Protein AF-C4WV23-F1 (afdb_monomer_lite)

Secondary structure (DSSP, 8-state):
--HHHHHHHHHHHHHHHHHHHHHHHHHSS-------------PPP-------SSSTTSS--S------GGGSSGGGSS-HHHHHHH-TT--HHHHHHHHHHHHHHHHHHHHHHHHHHHHHHHHHHHHHHHHHHHHHHHHHHHHHHHHHHHHHHHHHHHHHHHHHHHHHTS---------HHHHHHHHHHHHHHHHHH-

Foldseek 3Di:
DDPVVVVVVVVVVVVVVVVVVVCCVVVVPPDPPPPPDDDDPPDDDPPDDDPPDPPPPPPPPPDDDPPPPVPPCPVLPDDLVVVCVVDVPQDPVNSVVSVVSVVVVVVVVVVVVVVVVVVVVVVVVVVVVVVVVVVVVVVVVVVVVVVVVVVVVVVVVVVVVVVVVCVVPVPPCPPPPPPVVVVVVVVVVVVVVVVVVD

Sequence (198 aa):
MDLFVLLSIFSASVIIGLFGFIFRYKFFQSEPEKVVQDDPVDRPRPGIRTQHRNTLRRNNRNVVEPRNENAENDDATADPSIVAAIDPKLGAKKRAKLEAKAEKKAKREADLQEREDRKKKQDAEESERKAKEDHEKRQEQERLALEKKIEEEKAKKEHLEYIQLKETFGIEEEGYEETLEDEGVTLLNLLNTLRKIK

Radius of gyration: 48.71 Å; chains: 1; bounding box: 97×69×140 Å

InterPro domains:
  IPR019153 DDRGK domain containing protein [PF09756] (89-189)
  IPR019153 DDRGK domain containing protein [SM01128] (88-198)

Structure (mmCIF, N/CA/C/O backbone):
data_AF-C4WV23-F1
#
_entry.id   AF-C4WV23-F1
#
loop_
_atom_site.group_PDB
_atom_site.id
_atom_site.type_symbol
_atom_site.label_atom_id
_atom_site.label_alt_id
_atom_site.label_comp_id
_atom_site.label_asym_id
_atom_site.label_entity_id
_atom_site.label_seq_id
_atom_site.pdbx_PDB_ins_code
_atom_site.Cartn_x
_atom_site.Cartn_y
_atom_site.Cartn_z
_atom_site.occupancy
_atom_site.B_iso_or_equiv
_atom_site.auth_seq_id
_atom_site.auth_comp_id
_atom_site.auth_asym_id
_atom_site.auth_atom_id
_atom_site.pdbx_PDB_model_num
ATOM 1 N N . MET A 1 1 ? -24.402 -37.324 8.896 1.00 67.06 1 MET A N 1
ATOM 2 C CA . MET A 1 1 ? -23.310 -36.365 9.151 1.00 67.06 1 MET A CA 1
ATOM 3 C C . MET A 1 1 ? -23.952 -35.000 9.200 1.00 67.06 1 MET A C 1
ATOM 5 O O . MET A 1 1 ? -24.612 -34.649 8.228 1.00 67.06 1 MET A O 1
ATOM 9 N N . ASP A 1 2 ? -23.847 -34.291 10.320 1.00 89.56 2 ASP A N 1
ATOM 10 C CA . ASP A 1 2 ? -24.483 -32.981 10.456 1.00 89.56 2 ASP A CA 1
ATOM 11 C C . ASP A 1 2 ? -23.943 -32.005 9.413 1.00 89.56 2 ASP A C 1
ATOM 13 O O . ASP A 1 2 ? -22.749 -31.995 9.103 1.00 89.56 2 ASP A O 1
ATOM 17 N N . LEU A 1 3 ? -24.829 -31.172 8.871 1.00 89.50 3 LEU A N 1
ATOM 18 C CA . LEU A 1 3 ? -24.488 -30.204 7.828 1.00 89.50 3 LEU A CA 1
ATOM 19 C C . LEU A 1 3 ? -23.351 -29.272 8.277 1.00 89.50 3 LEU A C 1
ATOM 21 O O . LEU A 1 3 ? -22.463 -28.956 7.492 1.00 89.50 3 LEU A O 1
ATOM 25 N N . PHE A 1 4 ? -23.327 -28.909 9.561 1.00 91.50 4 PHE A N 1
ATOM 26 C CA . PHE A 1 4 ? -22.264 -28.108 10.166 1.00 91.50 4 PHE A CA 1
ATOM 27 C C . PHE A 1 4 ? -20.909 -28.825 10.206 1.00 91.50 4 PHE A C 1
ATOM 29 O O . PHE A 1 4 ? -19.878 -28.184 10.015 1.00 91.50 4 PHE A O 1
ATOM 36 N N . VAL A 1 5 ? -20.901 -30.147 10.394 1.00 92.50 5 VAL A N 1
ATOM 37 C CA . VAL A 1 5 ? -19.677 -30.965 10.366 1.00 92.50 5 VAL A CA 1
ATOM 38 C C . VAL A 1 5 ? -19.151 -31.083 8.935 1.00 92.50 5 VAL A C 1
ATOM 40 O O . VAL A 1 5 ? -17.949 -31.000 8.705 1.00 92.50 5 VAL A O 1
ATOM 43 N N . LEU A 1 6 ? -20.041 -31.209 7.948 1.00 91.62 6 LEU A N 1
ATOM 44 C CA . LEU A 1 6 ? -19.642 -31.221 6.540 1.00 91.62 6 LEU A CA 1
ATOM 45 C C . LEU A 1 6 ? -19.066 -29.861 6.106 1.00 91.62 6 LEU A C 1
ATOM 47 O O . LEU A 1 6 ? -18.039 -29.808 5.430 1.00 91.62 6 LEU A O 1
ATOM 51 N N . LEU A 1 7 ? -19.702 -28.763 6.527 1.00 92.12 7 LEU A N 1
ATOM 52 C CA . LEU A 1 7 ? -19.281 -27.405 6.183 1.00 92.12 7 LEU A CA 1
ATOM 53 C C . LEU A 1 7 ? -17.941 -27.032 6.837 1.00 92.12 7 LEU A C 1
ATOM 55 O O . LEU A 1 7 ? -17.125 -26.362 6.204 1.00 92.12 7 LEU A O 1
ATOM 59 N N . SER A 1 8 ? -17.692 -27.485 8.072 1.00 93.56 8 SER A N 1
ATOM 60 C CA . SER A 1 8 ? -16.432 -27.231 8.782 1.00 93.56 8 SER A CA 1
ATOM 61 C C . SER A 1 8 ? -15.254 -28.006 8.188 1.00 93.56 8 SER A C 1
ATOM 63 O O . SER A 1 8 ? -14.159 -27.464 8.058 1.00 93.56 8 SER A O 1
ATOM 65 N N . ILE A 1 9 ? -15.473 -29.250 7.754 1.00 93.25 9 ILE A N 1
ATOM 66 C CA . ILE A 1 9 ? -14.448 -30.044 7.063 1.00 93.25 9 ILE A CA 1
ATOM 67 C C . ILE A 1 9 ? -14.138 -29.430 5.694 1.00 93.25 9 ILE A C 1
ATOM 69 O O . ILE A 1 9 ? -12.971 -29.315 5.310 1.00 93.25 9 ILE A O 1
ATOM 73 N N . PHE A 1 10 ? -15.169 -28.997 4.964 1.00 94.44 10 PHE A N 1
ATOM 74 C CA . PHE A 1 10 ? -14.985 -28.377 3.656 1.00 94.44 10 PHE A CA 1
ATOM 75 C C . PHE A 1 10 ? -14.210 -27.058 3.765 1.00 94.44 10 PHE A C 1
ATOM 77 O O . PHE A 1 10 ? -13.232 -26.870 3.039 1.00 94.44 10 PHE A O 1
ATOM 84 N N . SER A 1 11 ? -14.567 -26.190 4.719 1.00 94.38 11 SER A N 1
ATOM 85 C CA . SER A 1 11 ? -13.859 -24.924 4.945 1.00 94.38 11 SER A CA 1
ATOM 86 C C . SER A 1 11 ? -12.407 -25.138 5.385 1.00 94.38 11 SER A C 1
ATOM 88 O O . SER A 1 11 ? -11.509 -24.488 4.846 1.00 94.38 11 SER A O 1
ATOM 90 N N . ALA A 1 12 ? -12.144 -26.104 6.270 1.00 94.00 12 ALA A N 1
ATOM 91 C CA . ALA A 1 12 ? -10.787 -26.466 6.674 1.00 94.00 12 ALA A CA 1
ATOM 92 C C . ALA A 1 12 ? -9.942 -26.960 5.486 1.00 94.00 12 ALA A C 1
ATOM 94 O O . ALA A 1 12 ? -8.783 -26.565 5.348 1.00 94.00 12 ALA A O 1
ATOM 95 N N . SER A 1 13 ? -10.523 -27.762 4.584 1.00 94.06 13 SER A N 1
ATOM 96 C CA . SER A 1 13 ? -9.810 -28.266 3.401 1.00 94.06 13 SER A CA 1
ATOM 97 C C . SER A 1 13 ? -9.400 -27.150 2.432 1.00 94.06 13 SER A C 1
ATOM 99 O O . SER A 1 13 ? -8.284 -27.166 1.910 1.00 94.06 13 SER A O 1
ATOM 101 N N . VAL A 1 14 ? -10.257 -26.138 2.246 1.00 95.06 14 VAL A N 1
ATOM 102 C CA . VAL A 1 14 ? -9.980 -24.992 1.368 1.00 95.06 14 VAL A CA 1
ATOM 103 C C . VAL A 1 14 ? -8.863 -24.126 1.950 1.00 95.06 14 VAL A C 1
ATOM 105 O O . VAL A 1 14 ? -7.965 -23.715 1.217 1.00 95.06 14 VAL A O 1
ATOM 108 N N . ILE A 1 15 ? -8.871 -23.899 3.268 1.00 94.31 15 ILE A N 1
ATOM 109 C CA . ILE A 1 15 ? -7.830 -23.123 3.959 1.00 94.31 15 ILE A CA 1
ATOM 110 C C . ILE A 1 15 ? -6.475 -23.833 3.864 1.00 94.31 15 ILE A C 1
ATOM 112 O O . ILE A 1 15 ? -5.480 -23.204 3.508 1.00 94.31 15 ILE A O 1
ATOM 116 N N . ILE A 1 16 ? -6.430 -25.145 4.116 1.00 93.50 16 ILE A N 1
ATOM 117 C CA . ILE A 1 16 ? -5.196 -25.942 4.023 1.00 93.50 16 ILE A CA 1
ATOM 118 C C . ILE A 1 16 ? -4.681 -25.985 2.577 1.00 93.50 16 ILE A C 1
ATOM 120 O O . ILE A 1 16 ? -3.478 -25.853 2.351 1.00 93.50 16 ILE A O 1
ATOM 124 N N . GLY A 1 17 ? -5.576 -26.107 1.593 1.00 92.81 17 GLY A N 1
ATOM 125 C CA . GLY A 1 17 ? -5.229 -26.060 0.172 1.00 92.81 17 GLY A CA 1
ATOM 126 C C . GLY A 1 17 ? -4.637 -24.714 -0.250 1.00 92.81 17 GLY A C 1
ATOM 127 O O . GLY A 1 17 ? -3.597 -24.685 -0.907 1.00 92.81 17 GLY A O 1
ATOM 128 N N . LEU A 1 18 ? -5.239 -23.599 0.178 1.00 92.25 18 LEU A N 1
ATOM 129 C CA . LEU A 1 18 ? -4.722 -22.247 -0.068 1.00 92.25 18 LEU A CA 1
ATOM 130 C C . LEU A 1 18 ? -3.374 -22.020 0.615 1.00 92.25 18 LEU A C 1
ATOM 132 O O . LEU A 1 18 ? -2.450 -21.498 -0.007 1.00 92.25 18 LEU A O 1
ATOM 136 N N . PHE A 1 19 ? -3.234 -22.447 1.869 1.00 90.56 19 PHE A N 1
ATOM 137 C CA . PHE A 1 19 ? -1.989 -22.294 2.614 1.00 90.56 19 PHE A CA 1
ATOM 138 C C . PHE A 1 19 ? -0.867 -23.141 2.004 1.00 90.56 19 PHE A C 1
ATOM 140 O O . PHE A 1 19 ? 0.239 -22.646 1.807 1.00 90.56 19 PHE A O 1
ATOM 147 N N . GLY A 1 20 ? -1.159 -24.385 1.614 1.00 90.06 20 GLY A N 1
ATOM 148 C CA . GLY A 1 20 ? -0.226 -25.259 0.904 1.00 90.06 20 GLY A CA 1
ATOM 149 C C . GLY A 1 20 ? 0.135 -24.742 -0.489 1.00 90.06 20 GLY A C 1
ATOM 150 O O . GLY A 1 20 ? 1.294 -24.831 -0.889 1.00 90.06 20 GLY A O 1
ATOM 151 N N . PHE A 1 21 ? -0.816 -24.146 -1.212 1.00 89.81 21 PHE A N 1
ATOM 152 C CA . PHE A 1 21 ? -0.571 -23.518 -2.510 1.00 89.81 21 PHE A CA 1
ATOM 153 C C . PHE A 1 21 ? 0.343 -22.298 -2.376 1.00 89.81 21 PHE A C 1
ATOM 155 O O . PHE A 1 21 ? 1.342 -22.216 -3.083 1.00 89.81 21 PHE A O 1
ATOM 162 N N . ILE A 1 22 ? 0.069 -21.402 -1.424 1.00 86.69 22 ILE A N 1
ATOM 163 C CA . ILE A 1 22 ? 0.908 -20.227 -1.139 1.00 86.69 22 ILE A CA 1
ATOM 164 C C . ILE A 1 22 ? 2.291 -20.658 -0.646 1.00 86.69 22 ILE A C 1
ATOM 166 O O . ILE A 1 22 ? 3.296 -20.107 -1.092 1.00 86.69 22 ILE A O 1
ATOM 170 N N . PHE A 1 23 ? 2.362 -21.657 0.236 1.00 84.94 23 PHE A N 1
ATOM 171 C CA . PHE A 1 23 ? 3.621 -22.189 0.746 1.00 84.94 23 PHE A CA 1
ATOM 172 C C . PHE A 1 23 ? 4.442 -22.818 -0.379 1.00 84.94 23 PHE A C 1
ATOM 174 O O . PHE A 1 23 ? 5.604 -22.474 -0.543 1.00 84.94 23 PHE A O 1
ATOM 181 N N . ARG A 1 24 ? 3.842 -23.650 -1.236 1.00 81.69 24 ARG A N 1
ATOM 182 C CA . ARG A 1 24 ? 4.523 -24.203 -2.413 1.00 81.69 24 ARG A CA 1
ATOM 183 C C . ARG A 1 24 ? 4.963 -23.094 -3.370 1.00 81.69 24 ARG A C 1
ATOM 185 O O . ARG A 1 24 ? 6.089 -23.133 -3.845 1.00 81.69 24 ARG A O 1
ATOM 192 N N . TYR A 1 25 ? 4.112 -22.107 -3.633 1.00 80.56 25 TYR A N 1
ATOM 193 C CA . TYR A 1 25 ? 4.414 -21.022 -4.567 1.00 80.56 25 TYR A CA 1
ATOM 194 C C . TYR A 1 25 ? 5.550 -20.121 -4.062 1.00 80.56 25 TYR A C 1
ATOM 196 O O . TYR A 1 25 ? 6.413 -19.733 -4.842 1.00 80.56 25 TYR A O 1
ATOM 204 N N . LYS A 1 26 ? 5.606 -19.846 -2.751 1.00 69.25 26 LYS A N 1
ATOM 205 C CA . LYS A 1 26 ? 6.690 -19.071 -2.130 1.00 69.25 26 LYS A CA 1
ATOM 206 C C . LYS A 1 26 ? 7.972 -19.874 -1.904 1.00 69.25 26 LYS A C 1
ATOM 208 O O . LYS A 1 26 ? 9.052 -19.313 -2.029 1.00 69.25 26 LYS A O 1
ATOM 213 N N . PHE A 1 27 ? 7.870 -21.162 -1.586 1.00 63.81 27 PHE A N 1
ATOM 214 C CA . PHE A 1 27 ? 9.016 -22.000 -1.214 1.00 63.81 27 PHE A CA 1
ATOM 215 C C . PHE A 1 27 ? 9.703 -22.659 -2.425 1.00 63.81 27 PHE A C 1
ATOM 217 O O . PHE A 1 27 ? 10.880 -22.984 -2.351 1.00 63.81 27 PHE A O 1
ATOM 224 N N . PHE A 1 28 ? 9.012 -22.834 -3.562 1.00 62.38 28 PHE A N 1
ATOM 225 C CA . PHE A 1 28 ? 9.632 -23.317 -4.813 1.00 62.38 28 PHE A CA 1
ATOM 226 C C . PHE A 1 28 ? 10.138 -22.200 -5.744 1.00 62.38 28 PHE A C 1
ATOM 228 O O . PHE A 1 28 ? 10.765 -22.513 -6.752 1.00 62.38 28 PHE A O 1
ATOM 235 N N . GLN A 1 29 ? 9.887 -20.921 -5.433 1.00 58.72 29 GLN A N 1
ATOM 236 C CA . GLN A 1 29 ? 10.447 -19.773 -6.171 1.00 58.72 29 GLN A CA 1
ATOM 237 C C . GLN A 1 29 ? 11.662 -19.132 -5.485 1.00 58.72 29 GLN A C 1
ATOM 239 O O . GLN A 1 29 ? 12.274 -18.233 -6.056 1.00 58.72 29 GLN A O 1
ATOM 244 N N . SER A 1 30 ? 12.061 -19.596 -4.297 1.00 58.94 30 SER A N 1
ATOM 245 C CA . SER A 1 30 ? 13.387 -19.290 -3.762 1.00 58.94 30 SER A CA 1
ATOM 246 C C . SER A 1 30 ? 14.417 -20.145 -4.499 1.00 58.94 30 SER A C 1
ATOM 248 O O . SER A 1 30 ? 14.706 -21.274 -4.098 1.00 58.94 30 SER A O 1
ATOM 250 N N . GLU A 1 31 ? 14.934 -19.624 -5.613 1.00 59.84 31 GLU A N 1
ATOM 251 C CA . GLU A 1 31 ? 16.184 -20.119 -6.191 1.00 59.84 31 GLU A CA 1
ATOM 252 C C . GLU A 1 31 ? 17.259 -20.163 -5.091 1.00 59.84 31 GLU A C 1
ATOM 254 O O . GLU A 1 31 ? 17.284 -19.276 -4.232 1.00 59.84 31 GLU A O 1
ATOM 259 N N . PRO A 1 32 ? 18.146 -21.174 -5.074 1.00 55.59 32 PRO A N 1
ATOM 260 C CA . PRO A 1 32 ? 19.264 -21.164 -4.149 1.00 55.59 32 PRO A CA 1
ATOM 261 C C . PRO A 1 32 ? 20.127 -19.946 -4.476 1.00 55.59 32 PRO A C 1
ATOM 263 O O . PRO A 1 32 ? 20.763 -19.884 -5.531 1.00 55.59 32 PRO A O 1
ATOM 266 N N . GLU A 1 33 ? 20.124 -18.972 -3.569 1.00 55.34 33 GLU A N 1
ATOM 267 C CA . GLU A 1 33 ? 21.063 -17.862 -3.563 1.00 55.34 33 GLU A CA 1
ATOM 268 C C . GLU A 1 33 ? 22.470 -18.458 -3.668 1.00 55.34 33 GLU A C 1
ATOM 270 O O . GLU A 1 33 ? 22.957 -19.143 -2.764 1.00 55.34 33 GLU A O 1
ATOM 275 N N . LYS A 1 34 ? 23.102 -18.283 -4.833 1.00 52.34 34 LYS A N 1
ATOM 276 C CA . LYS A 1 34 ? 24.493 -18.669 -5.036 1.00 52.34 34 LYS A CA 1
ATOM 277 C C . LYS A 1 34 ? 25.325 -17.773 -4.133 1.00 52.34 34 LYS A C 1
ATOM 279 O O . LYS A 1 34 ? 25.629 -16.642 -4.498 1.00 52.34 34 LYS A O 1
ATOM 284 N N . VAL A 1 35 ? 25.680 -18.292 -2.964 1.00 54.78 35 VAL A N 1
ATOM 285 C CA . VAL A 1 35 ? 26.713 -17.721 -2.107 1.00 54.78 35 VAL A CA 1
ATOM 286 C C . VAL A 1 35 ? 27.999 -17.699 -2.930 1.00 54.78 35 VAL A C 1
ATOM 288 O O . VAL A 1 35 ? 28.634 -18.729 -3.153 1.00 54.78 35 VAL A O 1
ATOM 291 N N . VAL A 1 36 ? 28.337 -16.522 -3.452 1.00 52.34 36 VAL A N 1
ATOM 292 C CA . VAL A 1 36 ? 29.643 -16.248 -4.043 1.00 52.34 36 VAL A CA 1
ATOM 293 C C . VAL A 1 36 ? 30.639 -16.323 -2.891 1.00 52.34 36 VAL A C 1
ATOM 295 O O . VAL A 1 36 ? 30.647 -15.463 -2.015 1.00 52.34 36 VAL A O 1
ATOM 298 N N . GLN A 1 37 ? 31.422 -17.402 -2.841 1.00 51.12 37 GLN A N 1
ATOM 299 C CA . GLN A 1 37 ? 32.628 -17.438 -2.022 1.00 51.12 37 GLN A CA 1
ATOM 300 C C . GLN A 1 37 ? 33.592 -16.402 -2.598 1.00 51.12 37 GLN A C 1
ATOM 302 O O . GLN A 1 37 ? 34.066 -16.543 -3.724 1.00 51.12 37 GLN A O 1
ATOM 307 N N . ASP A 1 38 ? 33.829 -15.339 -1.837 1.00 47.44 38 ASP A N 1
ATOM 308 C CA . ASP A 1 38 ? 34.888 -14.381 -2.117 1.00 47.44 38 ASP A CA 1
ATOM 309 C C . ASP A 1 38 ? 36.241 -15.063 -1.866 1.00 47.44 38 ASP A C 1
ATOM 311 O O . ASP A 1 38 ? 36.711 -15.159 -0.731 1.00 47.44 38 ASP A O 1
ATOM 315 N N . ASP A 1 39 ? 36.884 -15.531 -2.934 1.00 55.50 39 ASP A N 1
ATOM 316 C CA . ASP A 1 39 ? 38.326 -15.765 -2.915 1.00 55.50 39 ASP A CA 1
ATOM 317 C C . ASP A 1 39 ? 39.041 -14.430 -2.611 1.00 55.50 39 ASP A C 1
ATOM 319 O O . ASP A 1 39 ? 38.648 -13.382 -3.147 1.00 55.50 39 ASP A O 1
ATOM 323 N N . PRO A 1 40 ? 40.102 -14.407 -1.781 1.00 50.47 40 PRO A N 1
ATOM 324 C CA . PRO A 1 40 ? 40.830 -13.179 -1.497 1.00 50.47 40 PRO A CA 1
ATOM 325 C C . PRO A 1 40 ? 41.578 -12.720 -2.754 1.00 50.47 40 PRO A C 1
ATOM 327 O O . PRO A 1 40 ? 42.671 -13.180 -3.073 1.00 50.47 40 PRO A O 1
ATOM 330 N N . VAL A 1 41 ? 40.978 -11.779 -3.480 1.00 53.19 41 VAL A N 1
ATOM 331 C CA . VAL A 1 41 ? 41.646 -11.050 -4.557 1.00 53.19 41 VAL A CA 1
ATOM 332 C C . VAL A 1 41 ? 42.690 -10.130 -3.926 1.00 53.19 41 VAL A C 1
ATOM 334 O O . VAL A 1 41 ? 42.342 -9.105 -3.334 1.00 53.19 41 VAL A O 1
ATOM 337 N N . ASP A 1 42 ? 43.969 -10.461 -4.098 1.00 55.44 42 ASP A N 1
ATOM 338 C CA . ASP A 1 42 ? 45.088 -9.539 -3.893 1.00 55.44 42 ASP A CA 1
ATOM 339 C C . ASP A 1 42 ? 44.924 -8.325 -4.821 1.00 55.44 42 ASP A C 1
ATOM 341 O O . ASP A 1 42 ? 45.334 -8.309 -5.984 1.00 55.44 42 ASP A O 1
ATOM 345 N N . ARG A 1 43 ? 44.274 -7.276 -4.314 1.00 57.16 43 ARG A N 1
ATOM 346 C CA . ARG A 1 43 ? 44.167 -5.985 -4.998 1.00 57.16 43 ARG A CA 1
ATOM 347 C C . ARG A 1 43 ? 45.418 -5.165 -4.673 1.00 57.16 43 ARG A C 1
ATOM 349 O O . ARG A 1 43 ? 45.670 -4.908 -3.493 1.00 57.16 43 ARG A O 1
ATOM 356 N N . PRO A 1 44 ? 46.185 -4.674 -5.665 1.00 51.88 44 PRO A N 1
ATOM 357 C CA . PRO A 1 44 ? 47.249 -3.726 -5.378 1.00 51.88 44 PRO A CA 1
ATOM 358 C C . PRO A 1 44 ? 46.625 -2.461 -4.779 1.00 51.88 44 PRO A C 1
ATOM 360 O O . PRO A 1 44 ? 45.704 -1.870 -5.347 1.00 51.88 44 PRO A O 1
ATOM 363 N N . ARG A 1 45 ? 47.116 -2.063 -3.599 1.00 55.81 45 ARG A N 1
ATOM 364 C CA . ARG A 1 45 ? 46.704 -0.839 -2.901 1.00 55.81 45 ARG A CA 1
ATOM 365 C C . ARG A 1 45 ? 46.765 0.352 -3.871 1.00 55.81 45 ARG A C 1
ATOM 367 O O . ARG A 1 45 ? 47.844 0.614 -4.411 1.00 55.81 45 ARG A O 1
ATOM 374 N N . PRO A 1 46 ? 45.678 1.123 -4.068 1.00 47.88 46 PRO A N 1
ATOM 375 C CA . PRO A 1 46 ? 45.761 2.385 -4.779 1.00 47.88 46 PRO A CA 1
ATOM 376 C C . PRO A 1 46 ? 46.529 3.357 -3.888 1.00 47.88 46 PRO A C 1
ATOM 378 O O . PRO A 1 46 ? 45.995 3.938 -2.944 1.00 47.88 46 PRO A O 1
ATOM 381 N N . GLY A 1 47 ? 47.824 3.484 -4.165 1.00 51.66 47 GLY A N 1
ATOM 382 C CA . GLY A 1 47 ? 48.635 4.562 -3.640 1.00 51.66 47 GLY A CA 1
ATOM 383 C C . GLY A 1 47 ? 47.962 5.893 -3.953 1.00 51.66 47 GLY A C 1
ATOM 384 O O . GLY A 1 47 ? 47.503 6.129 -5.072 1.00 51.66 47 GLY A O 1
ATOM 385 N N . ILE A 1 48 ? 47.911 6.734 -2.929 1.00 57.62 48 ILE A N 1
ATOM 386 C CA . ILE A 1 48 ? 47.573 8.152 -2.952 1.00 57.62 48 ILE A CA 1
ATOM 387 C C . ILE A 1 48 ? 48.176 8.789 -4.215 1.00 57.62 48 ILE A C 1
ATOM 389 O O . ILE A 1 48 ? 49.364 9.097 -4.275 1.00 57.62 48 ILE A O 1
ATOM 393 N N . ARG A 1 49 ? 47.359 8.952 -5.259 1.00 53.09 49 ARG A N 1
ATOM 394 C CA . ARG A 1 49 ? 47.683 9.774 -6.424 1.00 53.09 49 ARG A CA 1
ATOM 395 C C . ARG A 1 49 ? 46.847 11.033 -6.327 1.00 53.09 49 ARG A C 1
ATOM 397 O O . ARG A 1 49 ? 45.655 11.054 -6.613 1.00 53.09 49 ARG A O 1
ATOM 404 N N . THR A 1 50 ? 47.535 12.055 -5.850 1.00 55.03 50 THR A N 1
ATOM 405 C CA . THR A 1 50 ? 47.178 13.461 -5.742 1.00 55.03 50 THR A CA 1
ATOM 406 C C . THR A 1 50 ? 46.210 13.898 -6.845 1.00 55.03 50 THR A C 1
ATOM 408 O O . THR A 1 50 ? 46.563 14.025 -8.019 1.00 55.03 50 THR A O 1
ATOM 411 N N . GLN A 1 51 ? 44.967 14.142 -6.441 1.00 55.12 51 GLN A N 1
ATOM 412 C CA . GLN A 1 51 ? 43.917 14.788 -7.222 1.00 55.12 51 GLN A CA 1
ATOM 413 C C . GLN A 1 51 ? 44.281 16.265 -7.432 1.00 55.12 51 GLN A C 1
ATOM 415 O O . GLN A 1 51 ? 43.791 17.122 -6.711 1.00 55.12 51 GLN A O 1
ATOM 420 N N . HIS A 1 52 ? 45.184 16.595 -8.360 1.00 55.59 52 HIS A N 1
ATOM 421 C CA . HIS A 1 52 ? 45.529 18.005 -8.617 1.00 55.59 52 HIS A CA 1
ATOM 422 C C . HIS A 1 52 ? 45.979 18.288 -10.056 1.00 55.59 52 HIS A C 1
ATOM 424 O O . HIS A 1 52 ? 46.990 18.940 -10.295 1.00 55.59 52 HIS A O 1
ATOM 430 N N . ARG A 1 53 ? 45.225 17.813 -11.057 1.00 56.44 53 ARG A N 1
ATOM 431 C CA . ARG A 1 53 ? 45.506 18.175 -12.463 1.00 56.44 53 ARG A CA 1
ATOM 432 C C . ARG A 1 53 ? 44.324 18.596 -13.333 1.00 56.44 53 ARG A C 1
ATOM 434 O O . ARG A 1 53 ? 44.538 18.880 -14.505 1.00 56.44 53 ARG A O 1
ATOM 441 N N . ASN A 1 54 ? 43.121 18.742 -12.773 1.00 57.62 54 ASN A N 1
ATOM 442 C CA . ASN A 1 54 ? 41.943 19.161 -13.551 1.00 57.62 54 ASN A CA 1
ATOM 443 C C . ASN A 1 54 ? 41.382 20.548 -13.204 1.00 57.62 54 ASN A C 1
ATOM 445 O O . ASN A 1 54 ? 40.430 20.988 -13.844 1.00 57.62 54 ASN A O 1
ATOM 449 N N . THR A 1 55 ? 41.976 21.286 -12.265 1.00 56.94 55 THR A N 1
ATOM 450 C CA . THR A 1 55 ? 41.474 22.615 -11.873 1.00 56.94 55 THR A CA 1
ATOM 451 C C . THR A 1 55 ? 42.048 23.779 -12.690 1.00 56.94 55 THR A C 1
ATOM 453 O O . THR A 1 55 ? 41.426 24.833 -12.728 1.00 56.94 55 THR A O 1
ATOM 456 N N . LEU A 1 56 ? 43.151 23.604 -13.433 1.00 56.88 56 LEU A N 1
ATOM 457 C CA . LEU A 1 56 ? 43.742 24.688 -14.246 1.00 56.88 56 LEU A CA 1
ATOM 458 C C . LEU A 1 56 ? 43.203 24.796 -15.684 1.00 56.88 56 LEU A C 1
ATOM 460 O O . LEU A 1 56 ? 43.595 25.696 -16.420 1.00 56.88 56 LEU A O 1
ATOM 464 N N . ARG A 1 57 ? 42.282 23.923 -16.110 1.00 54.56 57 ARG A N 1
ATOM 465 C CA . ARG A 1 57 ? 41.732 23.945 -17.482 1.00 54.56 57 ARG A CA 1
ATOM 466 C C . ARG A 1 57 ? 40.386 24.658 -17.632 1.00 54.56 57 ARG A C 1
ATOM 468 O O . ARG A 1 57 ? 39.797 24.603 -18.706 1.00 54.56 57 ARG A O 1
ATOM 475 N N . ARG A 1 58 ? 39.897 25.338 -16.589 1.00 56.97 58 ARG A N 1
ATOM 476 C CA . ARG A 1 58 ? 38.642 26.111 -16.662 1.00 56.97 58 ARG A CA 1
ATOM 477 C C . ARG A 1 58 ? 38.807 27.559 -17.130 1.00 56.97 58 ARG A C 1
ATOM 479 O O . ARG A 1 58 ? 37.834 28.113 -17.620 1.00 56.97 58 ARG A O 1
ATOM 486 N N . ASN A 1 59 ? 40.011 28.135 -17.085 1.00 57.53 59 ASN A N 1
ATOM 487 C CA . ASN A 1 59 ? 40.183 29.578 -17.320 1.00 57.53 59 ASN A CA 1
ATOM 488 C C . ASN A 1 59 ? 40.645 29.985 -18.732 1.00 57.53 59 ASN A C 1
ATOM 490 O O . ASN A 1 59 ? 40.836 31.169 -18.961 1.00 57.53 59 ASN A O 1
ATOM 494 N N . ASN A 1 60 ? 40.766 29.063 -19.696 1.00 58.78 60 ASN A N 1
ATOM 495 C CA . ASN A 1 60 ? 41.210 29.392 -21.065 1.00 58.78 60 ASN A CA 1
ATOM 496 C C . ASN A 1 60 ? 40.176 29.056 -22.155 1.00 58.78 60 ASN A C 1
ATOM 498 O O . ASN A 1 60 ? 40.532 28.653 -23.258 1.00 58.78 60 ASN A O 1
ATOM 502 N N . ARG A 1 61 ? 38.879 29.208 -21.857 1.00 54.84 61 ARG A N 1
ATOM 503 C CA . ARG A 1 61 ? 37.789 28.931 -22.812 1.00 54.84 61 ARG A CA 1
ATOM 504 C C . ARG A 1 61 ? 37.240 30.174 -23.525 1.00 54.84 61 ARG A C 1
ATOM 506 O O . ARG A 1 61 ? 36.144 30.113 -24.059 1.00 54.84 61 ARG A O 1
ATOM 513 N N . ASN A 1 62 ? 38.007 31.260 -23.579 1.00 57.56 62 ASN A N 1
ATOM 514 C CA . ASN A 1 62 ? 37.662 32.453 -24.351 1.00 57.56 62 ASN A CA 1
ATOM 515 C C . ASN A 1 62 ? 38.794 32.766 -25.335 1.00 57.56 62 ASN A C 1
ATOM 517 O O . ASN A 1 62 ? 39.570 33.663 -25.063 1.00 57.56 62 ASN A O 1
ATOM 521 N N . VAL A 1 63 ? 38.940 31.960 -26.389 1.00 58.34 63 VAL A N 1
ATOM 522 C CA . VAL A 1 63 ? 39.333 32.313 -27.774 1.00 58.34 63 VAL A CA 1
ATOM 523 C C . VAL A 1 63 ? 39.375 30.975 -28.519 1.00 58.34 63 VAL A C 1
ATOM 525 O O . VAL A 1 63 ? 40.395 30.294 -28.571 1.00 58.34 63 VAL A O 1
ATOM 528 N N . VAL A 1 64 ? 38.232 30.554 -29.047 1.00 54.84 64 VAL A N 1
ATOM 529 C CA . VAL A 1 64 ? 38.172 29.585 -30.144 1.00 54.84 64 VAL A CA 1
ATOM 530 C C . VAL A 1 64 ? 37.233 30.231 -31.145 1.00 54.84 64 VAL A C 1
ATOM 532 O O . VAL A 1 64 ? 36.040 30.360 -30.876 1.00 54.84 64 VAL A O 1
ATOM 535 N N . GLU A 1 65 ? 37.798 30.735 -32.242 1.00 58.22 65 GLU A N 1
ATOM 536 C CA . GLU A 1 65 ? 37.021 31.117 -33.419 1.00 58.22 65 GLU A CA 1
ATOM 537 C C . GLU A 1 65 ? 36.051 29.978 -33.762 1.00 58.22 65 GLU A C 1
ATOM 539 O O . GLU A 1 65 ? 36.445 28.808 -33.684 1.00 58.22 65 GLU A O 1
ATOM 544 N N . PRO A 1 66 ? 34.802 30.269 -34.157 1.00 50.41 66 PRO A N 1
ATOM 545 C CA . PRO A 1 66 ? 33.921 29.240 -34.672 1.00 50.41 66 PRO A CA 1
ATOM 546 C C . PRO A 1 66 ? 34.476 28.764 -36.018 1.00 50.41 66 PRO A C 1
ATOM 548 O O . PRO A 1 66 ? 34.120 29.274 -37.080 1.00 50.41 66 PRO A O 1
ATOM 551 N N . ARG A 1 67 ? 35.362 27.763 -35.993 1.00 50.16 67 ARG A N 1
ATOM 552 C CA . ARG A 1 67 ? 35.618 26.950 -37.176 1.00 50.16 67 ARG A CA 1
ATOM 553 C C . ARG A 1 67 ? 34.290 26.285 -37.500 1.00 50.16 67 ARG A C 1
ATOM 555 O O . ARG A 1 67 ? 33.744 25.538 -36.696 1.00 50.16 67 ARG A O 1
ATOM 562 N N . ASN A 1 68 ?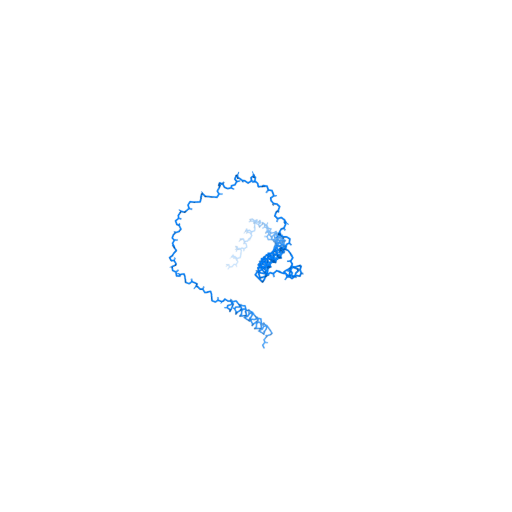 33.734 26.645 -38.647 1.00 50.88 68 ASN A N 1
ATOM 563 C CA . ASN A 1 68 ? 32.470 26.125 -39.130 1.00 50.88 68 ASN A CA 1
ATOM 564 C C . ASN A 1 68 ? 32.641 24.627 -39.455 1.00 50.88 68 ASN A C 1
ATOM 566 O O . ASN A 1 68 ? 32.988 24.254 -40.571 1.00 50.88 68 ASN A O 1
ATOM 570 N N . GLU A 1 69 ? 32.453 23.767 -38.452 1.00 47.25 69 GLU A N 1
ATOM 571 C CA . GLU A 1 69 ? 32.470 22.297 -38.549 1.00 47.25 69 GLU A CA 1
ATOM 572 C C . GLU A 1 69 ? 31.133 21.729 -39.076 1.00 47.25 69 GLU A C 1
ATOM 574 O O . GLU A 1 69 ? 30.897 20.520 -39.040 1.00 47.25 69 GLU A O 1
ATOM 579 N N . ASN A 1 70 ? 30.252 22.593 -39.595 1.00 45.84 70 ASN A N 1
ATOM 580 C CA . ASN A 1 70 ? 28.965 22.201 -40.174 1.00 45.84 70 ASN A CA 1
ATOM 581 C C . ASN A 1 70 ? 29.058 21.703 -41.626 1.00 45.84 70 ASN A C 1
ATOM 583 O O . ASN A 1 70 ? 28.044 21.314 -42.182 1.00 45.84 70 ASN A O 1
ATOM 587 N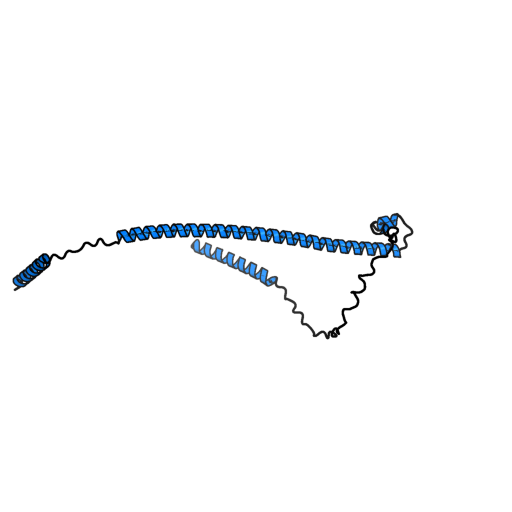 N . ALA A 1 71 ? 30.234 21.679 -42.258 1.00 46.62 71 ALA A N 1
ATOM 588 C CA . ALA A 1 71 ? 30.342 21.248 -43.657 1.00 46.62 71 ALA A CA 1
ATOM 589 C C . ALA A 1 71 ? 30.541 19.728 -43.851 1.00 46.62 71 ALA A C 1
ATOM 591 O O . ALA A 1 71 ? 30.529 19.262 -44.983 1.00 46.62 71 ALA A O 1
ATOM 592 N N . GLU A 1 72 ? 30.726 18.944 -42.779 1.00 47.47 72 GLU A N 1
ATOM 593 C CA . GLU A 1 72 ? 31.009 17.495 -42.884 1.00 47.47 72 GLU A CA 1
ATOM 594 C C . GLU A 1 72 ? 30.164 16.615 -41.938 1.00 47.47 72 GLU A C 1
ATOM 596 O O . GLU A 1 72 ? 30.392 15.410 -41.835 1.00 47.47 72 GLU A O 1
ATOM 601 N N . ASN A 1 73 ? 29.179 17.195 -41.237 1.00 45.22 73 ASN A N 1
ATOM 602 C CA . ASN A 1 73 ? 28.308 16.473 -40.29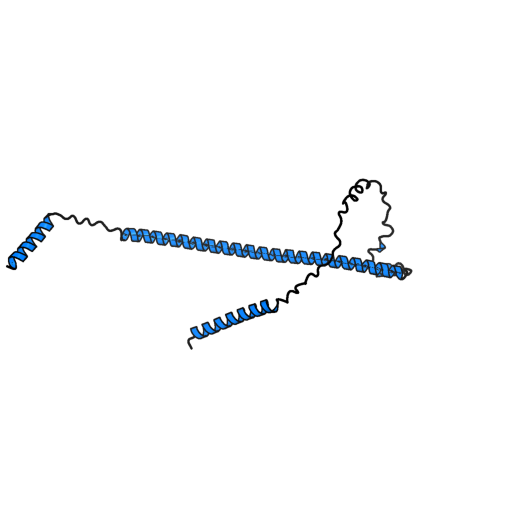5 1.00 45.22 73 ASN A CA 1
ATOM 603 C C . ASN A 1 73 ? 26.875 16.227 -40.799 1.00 45.22 73 ASN A C 1
ATOM 605 O O . ASN A 1 73 ? 26.138 15.499 -40.132 1.00 45.22 73 ASN A O 1
ATOM 609 N N . ASP A 1 74 ? 26.494 16.737 -41.972 1.00 47.91 74 ASP A N 1
ATOM 610 C CA . ASP A 1 74 ? 25.157 16.487 -42.541 1.00 47.91 74 ASP A CA 1
ATOM 611 C C . ASP A 1 74 ? 24.943 15.025 -42.967 1.00 47.91 74 ASP A C 1
ATOM 613 O O . ASP A 1 74 ? 23.813 14.548 -43.038 1.00 47.91 74 ASP A O 1
ATOM 617 N N . ASP A 1 75 ? 26.020 14.257 -43.131 1.00 52.31 75 ASP A N 1
ATOM 618 C CA . ASP A 1 75 ? 25.959 12.848 -43.536 1.00 52.31 75 ASP A CA 1
ATOM 619 C C . ASP A 1 75 ? 25.737 11.878 -42.352 1.00 52.31 75 ASP A C 1
ATOM 621 O O . ASP A 1 75 ? 25.611 10.668 -42.521 1.00 52.31 75 ASP A O 1
ATOM 625 N N . ALA A 1 76 ? 25.710 12.384 -41.111 1.00 51.84 76 ALA A N 1
ATOM 626 C CA . ALA A 1 76 ? 25.588 11.564 -39.896 1.00 51.84 76 ALA A CA 1
ATOM 627 C C . ALA A 1 76 ? 24.136 11.340 -39.426 1.00 51.84 76 ALA A C 1
ATOM 629 O O . ALA A 1 76 ? 23.910 10.635 -38.431 1.00 51.84 76 ALA A O 1
ATOM 630 N N . THR A 1 77 ? 23.173 11.958 -40.109 1.00 54.47 77 THR A N 1
ATOM 631 C CA . THR A 1 77 ? 21.732 11.858 -39.815 1.00 54.47 77 THR A CA 1
ATOM 632 C C . THR A 1 77 ? 20.965 11.159 -40.932 1.00 54.47 77 THR A C 1
ATOM 634 O O . THR A 1 77 ? 19.832 10.746 -40.717 1.00 54.47 77 THR A O 1
ATOM 637 N N . ALA A 1 78 ? 21.582 11.008 -42.103 1.00 58.44 78 ALA A N 1
ATOM 638 C CA . ALA A 1 78 ? 21.025 10.266 -43.216 1.00 58.44 78 ALA A CA 1
ATOM 639 C C . ALA A 1 78 ? 21.212 8.760 -42.990 1.00 58.44 78 ALA A C 1
ATOM 641 O O . ALA A 1 78 ? 22.278 8.306 -42.563 1.00 58.44 78 ALA A O 1
ATOM 642 N N . ASP A 1 79 ? 20.170 7.982 -43.281 1.00 61.88 79 ASP A N 1
ATOM 643 C CA . ASP A 1 79 ? 20.257 6.527 -43.246 1.00 61.88 79 ASP A CA 1
ATOM 644 C C . ASP A 1 79 ? 21.420 6.048 -44.126 1.00 61.88 79 ASP A C 1
ATOM 646 O O . ASP A 1 79 ? 21.617 6.578 -45.225 1.00 61.88 79 ASP A O 1
ATOM 650 N N . PRO A 1 80 ? 22.174 5.011 -43.711 1.00 63.66 80 PRO A N 1
ATOM 651 C CA . PRO A 1 80 ? 23.306 4.505 -44.489 1.00 63.66 80 PRO A CA 1
ATOM 652 C C . PRO A 1 80 ? 22.894 4.104 -45.917 1.00 63.66 80 PRO A C 1
ATOM 654 O O . PRO A 1 80 ? 23.696 4.206 -46.844 1.00 63.66 80 PRO A O 1
ATOM 657 N N . SER A 1 81 ? 21.624 3.728 -46.113 1.00 64.06 81 SER A N 1
ATOM 658 C CA . SER A 1 81 ? 21.022 3.459 -47.424 1.00 64.06 81 SER A CA 1
ATOM 659 C C . SER A 1 81 ? 20.871 4.708 -48.302 1.00 64.06 81 SER A C 1
ATOM 661 O O . SER A 1 81 ? 21.004 4.609 -49.519 1.00 64.06 81 SER A O 1
ATOM 663 N N . ILE A 1 82 ? 20.587 5.871 -47.714 1.00 67.44 82 ILE A N 1
ATOM 664 C CA . ILE A 1 82 ? 20.412 7.143 -48.429 1.00 67.44 82 ILE A CA 1
ATOM 665 C C . ILE A 1 82 ? 21.785 7.688 -48.838 1.00 67.44 82 ILE A C 1
ATOM 667 O O . ILE A 1 82 ? 21.985 8.060 -49.991 1.00 67.44 82 ILE A O 1
ATOM 671 N N . VAL A 1 83 ? 22.768 7.624 -47.937 1.00 65.12 83 VAL A N 1
ATOM 672 C CA . VAL A 1 83 ? 24.156 8.034 -48.215 1.00 65.12 83 VAL A CA 1
ATOM 673 C C . VAL A 1 83 ? 24.795 7.162 -49.301 1.00 65.12 83 VAL A C 1
ATOM 675 O O . VAL A 1 83 ? 25.457 7.662 -50.210 1.00 65.12 83 VAL A O 1
ATOM 678 N N . ALA A 1 84 ? 24.553 5.847 -49.263 1.00 63.16 84 ALA A N 1
ATOM 679 C CA . ALA A 1 84 ? 25.040 4.925 -50.288 1.00 63.16 84 ALA A CA 1
ATOM 680 C C . ALA A 1 84 ? 24.400 5.153 -51.671 1.00 63.16 84 ALA A C 1
ATOM 682 O O . ALA A 1 84 ? 25.038 4.841 -52.679 1.00 63.16 84 ALA A O 1
ATOM 683 N N . ALA A 1 85 ? 23.175 5.689 -51.719 1.00 64.19 85 ALA A N 1
ATOM 684 C CA . ALA A 1 85 ? 22.480 6.043 -52.956 1.00 64.19 85 ALA A CA 1
ATOM 685 C C . ALA A 1 85 ? 22.959 7.382 -53.547 1.00 64.19 85 ALA A C 1
ATOM 687 O O . ALA A 1 85 ? 22.976 7.532 -54.767 1.00 64.19 85 ALA A O 1
ATOM 688 N N . ILE A 1 86 ? 23.372 8.333 -52.701 1.00 70.19 86 ILE A N 1
ATOM 689 C CA . ILE A 1 86 ? 23.864 9.655 -53.120 1.00 70.19 86 ILE A CA 1
ATOM 690 C C . ILE A 1 86 ? 25.320 9.585 -53.603 1.00 70.19 86 ILE A C 1
ATOM 692 O O . ILE A 1 86 ? 25.663 10.248 -54.581 1.00 70.19 86 ILE A O 1
ATOM 696 N N . ASP A 1 87 ? 26.163 8.754 -52.978 1.00 65.00 87 ASP A N 1
ATOM 697 C CA . ASP A 1 87 ? 27.570 8.616 -53.369 1.00 65.00 87 ASP A CA 1
ATOM 698 C C . ASP A 1 87 ? 27.977 7.140 -53.601 1.00 65.00 87 ASP A C 1
ATOM 700 O O . ASP A 1 87 ? 28.503 6.448 -52.715 1.00 65.00 87 ASP A O 1
ATOM 704 N N . PRO A 1 88 ? 27.757 6.597 -54.817 1.00 67.81 88 PRO A N 1
ATOM 705 C CA . PRO A 1 88 ? 28.005 5.186 -55.123 1.00 67.81 88 PRO A CA 1
ATOM 706 C C . PRO A 1 88 ? 29.494 4.797 -55.066 1.00 67.81 88 PRO A C 1
ATOM 708 O O . PRO A 1 88 ? 29.815 3.604 -55.023 1.00 67.81 88 PRO A O 1
ATOM 711 N N . LYS A 1 89 ? 30.408 5.779 -55.004 1.00 73.69 89 LYS A N 1
ATOM 712 C CA . LYS A 1 89 ? 31.864 5.589 -54.857 1.00 73.69 89 LYS A CA 1
ATOM 713 C C . LYS A 1 89 ? 32.339 5.446 -53.407 1.00 73.69 89 LYS A C 1
ATOM 715 O O . LYS A 1 89 ? 33.548 5.336 -53.175 1.00 73.69 89 LYS A O 1
ATOM 720 N N . LEU A 1 90 ? 31.440 5.402 -52.420 1.00 70.56 90 LEU A N 1
ATOM 721 C CA . LEU A 1 90 ? 31.835 5.161 -51.033 1.00 70.56 90 LEU A CA 1
ATOM 722 C C . LEU A 1 90 ? 32.497 3.775 -50.889 1.00 70.56 90 LEU A C 1
ATOM 724 O O . LEU A 1 90 ? 31.857 2.734 -51.029 1.00 70.56 90 LEU A O 1
ATOM 728 N N . GLY A 1 91 ? 33.802 3.751 -50.610 1.00 82.31 91 GLY A N 1
ATOM 729 C CA . GLY A 1 91 ? 34.552 2.503 -50.458 1.00 82.31 91 GLY A CA 1
ATOM 730 C C . GLY A 1 91 ? 34.043 1.637 -49.297 1.00 82.31 91 GLY A C 1
ATOM 731 O O . GLY A 1 91 ? 33.556 2.157 -48.291 1.00 82.31 91 GLY A O 1
ATOM 732 N N . ALA A 1 92 ? 34.225 0.314 -49.394 1.00 81.56 92 ALA A N 1
ATOM 733 C CA . ALA A 1 92 ? 33.712 -0.674 -48.431 1.00 81.56 92 ALA A CA 1
ATOM 734 C C . ALA A 1 92 ? 34.031 -0.345 -46.957 1.00 81.56 92 ALA A C 1
ATOM 736 O O . ALA A 1 92 ? 33.184 -0.487 -46.081 1.00 81.56 92 ALA A O 1
ATOM 737 N N . LYS A 1 93 ? 35.232 0.184 -46.681 1.00 83.88 93 LYS A N 1
ATOM 738 C CA . LYS A 1 93 ? 35.643 0.591 -45.326 1.00 83.88 93 LYS A CA 1
ATOM 739 C C . LYS A 1 93 ? 34.841 1.780 -44.780 1.00 83.88 93 LYS A C 1
ATOM 741 O O . LYS A 1 93 ? 34.627 1.859 -43.574 1.00 83.88 93 LYS A O 1
ATOM 746 N N . LYS A 1 94 ? 34.418 2.713 -45.641 1.00 85.75 94 LYS A N 1
ATOM 747 C CA . LYS A 1 94 ? 33.592 3.863 -45.242 1.00 85.75 94 LYS A CA 1
ATOM 748 C C . LYS A 1 94 ? 32.148 3.429 -44.971 1.00 85.75 94 LYS A C 1
ATOM 750 O O . LYS A 1 94 ? 31.614 3.825 -43.942 1.00 85.75 94 LYS A O 1
ATOM 755 N N . ARG A 1 95 ? 31.574 2.551 -45.807 1.00 78.31 95 ARG A N 1
ATOM 756 C CA . ARG A 1 95 ? 30.225 1.982 -45.597 1.00 78.31 95 ARG A CA 1
ATOM 757 C C . ARG A 1 95 ? 30.123 1.219 -44.274 1.00 78.31 95 ARG A C 1
ATOM 759 O O . ARG A 1 95 ? 29.317 1.589 -43.430 1.00 78.31 95 ARG A O 1
ATOM 766 N N . ALA A 1 96 ? 31.052 0.296 -44.020 1.00 83.31 96 ALA A N 1
ATOM 767 C CA . ALA A 1 96 ? 31.095 -0.450 -42.759 1.00 83.31 96 ALA A CA 1
ATOM 768 C C . ALA A 1 96 ? 31.255 0.461 -41.522 1.00 83.31 96 ALA A C 1
ATOM 770 O O . ALA A 1 96 ? 30.711 0.186 -40.455 1.00 83.31 96 ALA A O 1
ATOM 771 N N . LYS A 1 97 ? 31.987 1.579 -41.644 1.00 87.81 97 LYS A N 1
ATOM 772 C CA . LYS A 1 97 ? 32.147 2.550 -40.549 1.00 87.81 97 LYS A CA 1
ATOM 773 C C . LYS A 1 97 ? 30.867 3.350 -40.286 1.00 87.81 97 LYS A C 1
ATOM 775 O O . LYS A 1 97 ? 30.600 3.668 -39.127 1.00 87.81 97 LYS A O 1
ATOM 780 N N . LEU A 1 98 ? 30.105 3.687 -41.327 1.00 82.31 98 LEU A N 1
ATOM 781 C CA . LEU A 1 98 ? 28.813 4.365 -41.191 1.00 82.31 98 LEU A CA 1
ATOM 782 C C . LEU A 1 98 ? 27.761 3.435 -40.585 1.00 82.31 98 LEU A C 1
ATOM 784 O O . LEU A 1 98 ? 27.107 3.828 -39.623 1.00 82.31 98 LEU A O 1
ATOM 788 N N . GLU A 1 99 ? 27.684 2.190 -41.051 1.00 82.56 99 GLU A N 1
ATOM 789 C CA . GLU A 1 99 ? 26.800 1.160 -40.490 1.00 82.56 99 GLU A CA 1
ATOM 790 C C . GLU A 1 99 ? 27.112 0.904 -39.007 1.00 82.56 99 GLU A C 1
ATOM 792 O O . GLU A 1 99 ? 26.234 1.037 -38.157 1.00 82.56 99 GLU A O 1
ATOM 797 N N . ALA A 1 100 ? 28.384 0.693 -38.647 1.00 85.75 100 ALA A N 1
ATOM 798 C CA . ALA A 1 100 ? 28.781 0.511 -37.248 1.00 85.75 100 ALA A CA 1
ATOM 799 C C . ALA A 1 100 ? 28.489 1.745 -36.365 1.00 85.75 100 ALA A C 1
ATOM 801 O O . ALA A 1 100 ? 28.215 1.619 -35.166 1.00 85.75 100 ALA A O 1
ATOM 802 N N . LYS A 1 101 ? 28.548 2.962 -36.928 1.00 89.12 101 LYS A N 1
ATOM 803 C CA . LYS A 1 101 ? 28.204 4.205 -36.214 1.00 89.12 101 LYS A CA 1
ATOM 804 C C . LYS A 1 101 ? 26.688 4.333 -36.027 1.00 89.12 101 LYS A C 1
ATOM 806 O O . LYS A 1 101 ? 26.268 4.737 -34.941 1.00 89.12 101 LYS A O 1
ATOM 811 N N . ALA A 1 102 ? 25.900 3.956 -37.033 1.00 85.44 102 ALA A N 1
ATOM 812 C CA . ALA A 1 102 ? 24.441 3.921 -36.980 1.00 85.44 102 ALA A CA 1
ATOM 813 C C . ALA A 1 102 ? 23.948 2.883 -35.963 1.00 85.44 102 ALA A C 1
ATOM 815 O O . ALA A 1 102 ? 23.191 3.235 -35.062 1.00 85.44 102 ALA A O 1
ATOM 816 N N . GLU A 1 103 ? 24.475 1.656 -35.989 1.00 84.75 103 GLU A N 1
ATOM 817 C CA . GLU A 1 103 ? 24.144 0.621 -35.000 1.00 84.75 103 GLU A CA 1
ATOM 818 C C . GLU A 1 103 ? 24.483 1.053 -33.571 1.00 84.75 103 GLU A C 1
ATOM 820 O O . GLU A 1 103 ? 23.715 0.828 -32.635 1.00 84.75 103 GLU A O 1
ATOM 825 N N . LYS A 1 104 ? 25.635 1.707 -33.371 1.00 88.88 104 LYS A N 1
ATOM 826 C CA . LYS A 1 104 ? 26.023 2.223 -32.053 1.00 88.88 104 LYS A CA 1
ATOM 827 C C . LYS A 1 104 ? 25.102 3.347 -31.577 1.00 88.88 104 LYS A C 1
ATOM 829 O O . LYS A 1 104 ? 24.905 3.488 -30.370 1.00 88.88 104 LYS A O 1
ATOM 834 N N . LYS A 1 105 ? 24.567 4.161 -32.491 1.00 89.44 105 LYS A N 1
ATOM 835 C CA . LYS A 1 105 ? 23.589 5.211 -32.177 1.00 89.44 105 LYS A CA 1
ATOM 836 C C . LYS A 1 105 ? 22.229 4.593 -31.843 1.00 89.44 105 LYS A C 1
ATOM 838 O O . LYS A 1 105 ? 21.714 4.882 -30.769 1.00 89.44 105 LYS A O 1
ATOM 843 N N . ALA A 1 106 ? 21.745 3.662 -32.663 1.00 89.56 106 ALA A N 1
ATOM 844 C CA . ALA A 1 106 ? 20.502 2.927 -32.437 1.00 89.56 106 ALA A CA 1
ATOM 845 C C . ALA A 1 106 ? 20.510 2.167 -31.098 1.00 89.56 106 ALA A C 1
ATOM 847 O O . ALA A 1 106 ? 19.557 2.249 -30.334 1.00 89.56 106 ALA A O 1
ATOM 848 N N . LYS A 1 107 ? 21.625 1.510 -30.742 1.00 89.56 107 LYS A N 1
ATOM 849 C CA . LYS A 1 107 ? 21.777 0.838 -29.436 1.00 89.56 107 LYS A CA 1
ATOM 850 C C . LYS A 1 107 ? 21.674 1.799 -28.250 1.00 89.56 107 LYS A C 1
ATOM 852 O O . LYS A 1 107 ? 21.117 1.438 -27.222 1.00 89.56 107 LYS A O 1
ATOM 857 N N . ARG A 1 108 ? 22.225 3.011 -28.372 1.00 90.88 108 ARG A N 1
ATOM 858 C CA . ARG A 1 108 ? 22.130 4.029 -27.313 1.00 90.88 108 ARG A CA 1
ATOM 859 C C . ARG A 1 108 ? 20.720 4.587 -27.196 1.00 90.88 108 ARG A C 1
ATOM 861 O O . ARG A 1 108 ? 20.269 4.821 -26.086 1.00 90.88 108 ARG A O 1
ATOM 868 N N . GLU A 1 109 ? 20.055 4.813 -28.321 1.00 90.38 109 GLU A N 1
ATOM 869 C CA . GLU A 1 109 ? 18.677 5.297 -28.339 1.00 90.38 109 GLU A CA 1
ATOM 870 C C . GLU A 1 109 ? 17.716 4.266 -27.740 1.00 90.38 109 GLU A C 1
ATOM 872 O O . GLU A 1 109 ? 16.916 4.624 -26.883 1.00 90.38 109 GLU A O 1
ATOM 877 N N . ALA A 1 110 ? 17.878 2.984 -28.078 1.00 92.50 110 ALA A N 1
ATOM 878 C CA . ALA A 1 110 ? 17.102 1.898 -27.485 1.00 92.50 110 ALA A CA 1
ATOM 879 C C . ALA A 1 110 ? 17.311 1.778 -25.961 1.00 92.50 110 ALA A C 1
ATOM 881 O O . ALA A 1 110 ? 16.336 1.674 -25.226 1.00 92.50 110 ALA A O 1
ATOM 882 N N . ASP A 1 111 ? 18.556 1.854 -25.465 1.00 92.06 111 ASP A N 1
ATOM 883 C CA . ASP A 1 111 ? 18.840 1.831 -24.015 1.00 92.06 111 ASP A CA 1
ATOM 884 C C . ASP A 1 111 ? 18.255 3.062 -23.295 1.00 92.06 111 ASP A C 1
ATOM 886 O O . ASP A 1 111 ? 17.731 2.956 -22.188 1.00 92.06 111 ASP A O 1
ATOM 890 N N . LEU A 1 112 ? 18.287 4.243 -23.921 1.00 92.50 112 LEU A N 1
ATOM 891 C CA . LEU A 1 112 ? 17.663 5.441 -23.351 1.00 92.50 112 LEU A CA 1
ATOM 892 C C . LEU A 1 112 ? 16.135 5.327 -23.305 1.00 92.50 112 LEU A C 1
ATOM 894 O O . LEU A 1 112 ? 15.549 5.630 -22.267 1.00 92.50 112 LEU A O 1
ATOM 898 N N . GLN A 1 113 ? 15.504 4.840 -24.375 1.00 93.81 113 GLN A N 1
ATOM 899 C CA . GLN A 1 113 ? 14.060 4.596 -24.404 1.00 93.81 113 GLN A CA 1
ATOM 900 C C . GLN A 1 113 ? 13.650 3.546 -23.369 1.00 93.81 113 GLN A C 1
ATOM 902 O O . GLN A 1 113 ? 12.698 3.766 -22.628 1.00 93.81 113 GLN A O 1
ATOM 907 N N . GLU A 1 114 ? 14.410 2.456 -23.220 1.00 92.44 114 GLU A N 1
ATOM 908 C CA . GLU A 1 114 ? 14.119 1.436 -22.209 1.00 92.44 114 GLU A CA 1
ATOM 909 C C . GLU A 1 114 ? 14.197 2.007 -20.785 1.00 92.44 114 GLU A C 1
ATOM 911 O O . GLU A 1 114 ? 13.360 1.696 -19.933 1.00 92.44 114 GLU A O 1
ATOM 916 N N . ARG A 1 115 ? 15.172 2.882 -20.513 1.00 93.31 115 ARG A N 1
ATOM 917 C CA . ARG A 1 115 ? 15.283 3.567 -19.216 1.00 93.31 115 ARG A CA 1
ATOM 918 C C . ARG A 1 115 ? 14.117 4.514 -18.968 1.00 93.31 115 ARG A C 1
ATOM 920 O O . ARG A 1 115 ? 13.596 4.539 -17.853 1.00 93.31 115 ARG A O 1
ATOM 927 N N . GLU A 1 116 ? 13.713 5.283 -19.973 1.00 93.75 116 GLU A N 1
ATOM 928 C CA . GLU A 1 116 ? 12.567 6.185 -19.863 1.00 93.75 116 GLU A CA 1
ATOM 929 C C . GLU A 1 116 ? 11.258 5.420 -19.664 1.00 93.75 116 GLU A C 1
ATOM 931 O O . GLU A 1 116 ? 10.473 5.777 -18.786 1.00 93.75 116 GLU A O 1
ATOM 936 N N . ASP A 1 117 ? 11.040 4.340 -20.409 1.00 93.50 117 ASP A N 1
ATOM 937 C CA . ASP A 1 117 ? 9.844 3.507 -20.294 1.00 93.50 117 ASP A CA 1
ATOM 938 C C . ASP A 1 117 ? 9.794 2.772 -18.958 1.00 93.50 117 ASP A C 1
ATOM 940 O O . ASP A 1 117 ? 8.736 2.687 -18.331 1.00 93.50 117 ASP A O 1
ATOM 944 N N . ARG A 1 118 ? 10.940 2.282 -18.474 1.00 93.56 118 ARG A N 1
ATOM 945 C CA . ARG A 1 118 ? 11.043 1.677 -17.143 1.00 93.56 118 ARG A CA 1
ATOM 946 C C . ARG A 1 118 ? 10.709 2.690 -16.058 1.00 93.56 118 ARG A C 1
ATOM 948 O O . ARG A 1 118 ? 9.945 2.366 -15.155 1.00 93.56 118 ARG A O 1
ATOM 955 N N . LYS A 1 119 ? 11.229 3.913 -16.172 1.00 95.50 119 LYS A N 1
ATOM 956 C CA . LYS A 1 119 ? 10.937 4.986 -15.221 1.00 95.50 119 LYS A CA 1
ATOM 957 C C . LYS A 1 119 ? 9.455 5.364 -15.242 1.00 95.50 119 LYS A C 1
ATOM 959 O O . LYS A 1 119 ? 8.832 5.382 -14.192 1.00 95.50 119 LYS A O 1
ATOM 964 N N . LYS A 1 120 ? 8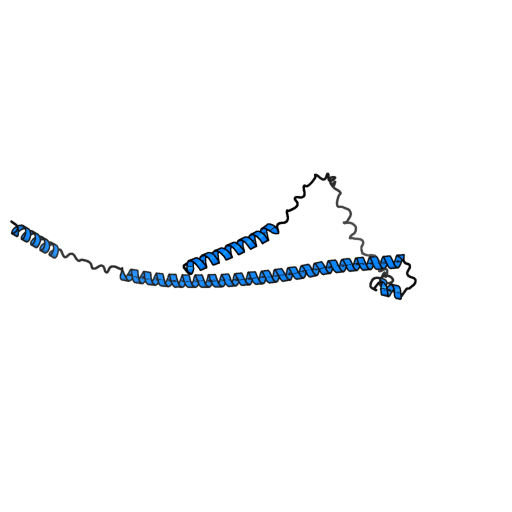.860 5.563 -16.423 1.00 95.44 120 LYS A N 1
ATOM 965 C CA . LYS A 1 120 ? 7.424 5.870 -16.562 1.00 95.44 120 LYS A CA 1
ATOM 966 C C . LYS A 1 120 ? 6.536 4.775 -15.970 1.00 95.44 120 LYS A C 1
ATOM 968 O O . LYS A 1 120 ? 5.556 5.087 -15.304 1.00 95.44 120 LYS A O 1
ATOM 973 N N . LYS A 1 121 ? 6.875 3.501 -16.195 1.00 94.81 121 LYS A N 1
ATOM 974 C CA . LYS A 1 121 ? 6.139 2.365 -15.616 1.00 94.81 121 LYS A CA 1
ATOM 975 C C . LYS A 1 121 ? 6.246 2.331 -14.093 1.00 94.81 121 LYS A C 1
ATOM 977 O O . LYS A 1 121 ? 5.234 2.137 -13.434 1.00 94.81 121 LYS A O 1
ATOM 982 N N . GLN A 1 122 ? 7.442 2.552 -13.548 1.00 94.56 122 GLN A N 1
ATOM 983 C CA . GLN A 1 122 ? 7.658 2.608 -12.100 1.00 94.56 122 GLN A CA 1
ATOM 984 C C . GLN A 1 122 ? 6.911 3.780 -11.458 1.00 94.56 122 GLN A C 1
ATOM 986 O O . GLN A 1 122 ? 6.222 3.581 -10.464 1.00 94.56 122 GLN A O 1
ATOM 991 N N . ASP A 1 123 ? 6.981 4.970 -12.058 1.00 95.81 123 ASP A N 1
ATOM 992 C CA . ASP A 1 123 ? 6.270 6.158 -11.575 1.00 95.81 123 ASP A CA 1
ATOM 993 C C . ASP A 1 123 ? 4.743 5.931 -11.599 1.00 95.81 123 ASP A C 1
ATOM 995 O O . ASP A 1 123 ? 4.041 6.293 -10.652 1.00 95.81 123 ASP A O 1
ATOM 999 N N . ALA A 1 124 ? 4.222 5.279 -12.648 1.00 95.50 124 ALA A N 1
ATOM 1000 C CA . ALA A 1 124 ? 2.810 4.912 -12.746 1.00 95.50 124 ALA A CA 1
ATOM 1001 C C . ALA A 1 124 ? 2.402 3.904 -11.657 1.00 95.50 124 ALA A C 1
ATOM 1003 O O . ALA A 1 124 ? 1.440 4.153 -10.931 1.00 95.50 124 ALA A O 1
ATOM 1004 N N . GLU A 1 125 ? 3.157 2.819 -11.478 1.00 95.69 125 GLU A N 1
ATOM 1005 C CA . GLU A 1 125 ? 2.881 1.802 -10.455 1.00 95.69 125 GLU A CA 1
ATOM 1006 C C . GLU A 1 125 ? 2.964 2.377 -9.032 1.00 95.69 125 GLU A C 1
ATOM 1008 O O . GLU A 1 125 ? 2.113 2.093 -8.187 1.00 95.69 125 GLU A O 1
ATOM 1013 N N . GLU A 1 126 ? 3.943 3.243 -8.762 1.00 95.50 126 GLU A N 1
ATOM 1014 C CA . GLU A 1 126 ? 4.072 3.912 -7.468 1.00 95.50 126 GLU A CA 1
ATOM 1015 C C . GLU A 1 126 ? 2.904 4.875 -7.215 1.00 95.50 126 GLU A C 1
ATOM 1017 O O . GLU A 1 126 ? 2.386 4.932 -6.096 1.00 95.50 126 GLU A O 1
ATOM 1022 N N . SER A 1 127 ? 2.447 5.597 -8.244 1.00 94.75 127 SER A N 1
ATOM 1023 C CA . SER A 1 127 ? 1.279 6.477 -8.137 1.00 94.75 127 SER A CA 1
ATOM 1024 C C . SER A 1 127 ? -0.006 5.697 -7.847 1.00 94.75 127 SER A C 1
ATOM 1026 O O . SER A 1 127 ? -0.776 6.092 -6.970 1.00 94.75 127 SER A O 1
ATOM 1028 N N . GLU A 1 128 ? -0.203 4.546 -8.495 1.00 94.75 128 GLU A N 1
ATOM 1029 C CA . GLU A 1 128 ? -1.339 3.665 -8.225 1.00 94.75 128 GLU A CA 1
ATOM 1030 C C . GLU A 1 128 ? -1.270 3.070 -6.818 1.00 94.75 128 GLU A C 1
ATOM 1032 O O . GLU A 1 128 ? -2.289 2.989 -6.128 1.00 94.75 128 GLU A O 1
ATOM 1037 N N . ARG A 1 129 ? -0.075 2.671 -6.366 1.00 95.31 129 ARG A N 1
ATOM 1038 C CA . ARG A 1 129 ? 0.120 2.138 -5.014 1.00 95.31 129 ARG A CA 1
ATOM 1039 C C . ARG A 1 129 ? -0.190 3.190 -3.954 1.00 95.31 129 ARG A C 1
ATOM 1041 O O . ARG A 1 129 ? -0.913 2.891 -3.009 1.00 95.31 129 ARG A O 1
ATOM 1048 N N . LYS A 1 130 ? 0.296 4.420 -4.139 1.00 96.56 130 LYS A N 1
ATOM 1049 C CA . LYS A 1 130 ? 0.005 5.555 -3.250 1.00 96.56 130 LYS A CA 1
ATOM 1050 C C . LYS A 1 130 ? -1.486 5.882 -3.221 1.00 96.56 130 LYS A C 1
ATOM 1052 O O . LYS A 1 130 ? -2.046 6.038 -2.145 1.00 96.56 130 LYS A O 1
ATOM 1057 N N . ALA A 1 131 ? -2.148 5.910 -4.378 1.00 96.25 131 ALA A N 1
ATOM 1058 C CA . ALA A 1 131 ? -3.584 6.170 -4.450 1.00 96.25 131 ALA A CA 1
ATOM 1059 C C . ALA A 1 131 ? -4.413 5.104 -3.709 1.00 96.25 131 ALA A C 1
ATOM 1061 O O . ALA A 1 131 ? -5.375 5.445 -3.020 1.00 96.25 131 ALA A O 1
ATOM 1062 N N . LYS A 1 132 ? -4.030 3.823 -3.818 1.00 95.38 132 LYS A N 1
ATOM 1063 C CA . LYS A 1 132 ? -4.670 2.722 -3.077 1.00 95.38 132 LYS A CA 1
ATOM 1064 C C . LYS A 1 132 ? -4.439 2.844 -1.572 1.00 95.38 132 LYS A C 1
ATOM 1066 O O . LYS A 1 132 ? -5.399 2.772 -0.814 1.00 95.38 132 LYS A O 1
ATOM 1071 N N . GLU A 1 133 ? -3.202 3.102 -1.154 1.00 95.38 133 GLU A N 1
ATOM 1072 C CA . GLU A 1 133 ? -2.844 3.269 0.259 1.00 95.38 133 GLU A CA 1
ATOM 1073 C C . GLU A 1 133 ? -3.577 4.463 0.897 1.00 95.38 133 GLU A C 1
ATOM 1075 O O . GLU A 1 133 ? -4.106 4.356 2.003 1.00 95.38 133 GLU A O 1
ATOM 1080 N N . ASP A 1 134 ? -3.676 5.591 0.192 1.00 95.19 134 ASP A N 1
ATOM 1081 C CA . ASP A 1 134 ? -4.414 6.765 0.668 1.00 95.19 134 ASP A CA 1
ATOM 1082 C C . ASP A 1 134 ? -5.919 6.499 0.766 1.00 95.19 134 ASP A C 1
ATOM 1084 O O . ASP A 1 134 ? -6.584 6.983 1.685 1.00 95.19 134 ASP A O 1
ATOM 1088 N N . HIS A 1 135 ? -6.472 5.728 -0.169 1.00 96.19 135 HIS A N 1
ATOM 1089 C CA . HIS A 1 135 ? -7.872 5.331 -0.134 1.00 96.19 135 HIS A CA 1
ATOM 1090 C C . HIS A 1 135 ? -8.165 4.386 1.040 1.00 96.19 135 HIS A C 1
ATOM 1092 O O . HIS A 1 135 ? -9.120 4.622 1.780 1.00 96.19 135 HIS A O 1
ATOM 1098 N N . GLU A 1 136 ? -7.330 3.370 1.263 1.00 95.25 136 GLU A N 1
ATOM 1099 C CA . GLU A 1 136 ? -7.450 2.455 2.408 1.00 95.25 136 GLU A CA 1
ATOM 1100 C C . GLU A 1 136 ? -7.348 3.208 3.738 1.00 95.25 136 GLU A C 1
ATOM 1102 O O . GLU A 1 136 ? -8.223 3.062 4.591 1.00 95.25 136 GLU A O 1
ATOM 1107 N N . LYS A 1 137 ? -6.373 4.115 3.883 1.00 96.25 137 LYS A N 1
ATOM 1108 C CA . LYS A 1 137 ? -6.238 4.956 5.084 1.00 96.25 137 LYS A CA 1
ATOM 1109 C C . LYS A 1 137 ? -7.478 5.803 5.356 1.00 96.25 137 LYS A C 1
ATOM 1111 O O . LYS A 1 137 ? -7.877 5.939 6.511 1.00 96.25 137 LYS A O 1
ATOM 1116 N N . ARG A 1 138 ? -8.102 6.379 4.322 1.00 94.44 138 ARG A N 1
ATOM 1117 C CA . ARG A 1 138 ? -9.352 7.144 4.489 1.00 94.44 138 ARG A CA 1
ATOM 1118 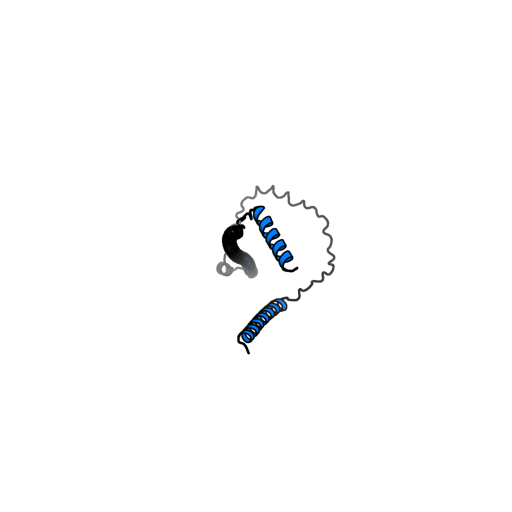C C . ARG A 1 138 ? -10.495 6.245 4.947 1.00 94.44 138 ARG A C 1
ATOM 1120 O O . ARG A 1 138 ? -11.200 6.607 5.882 1.00 94.44 138 ARG A O 1
ATOM 1127 N N . GLN A 1 139 ? -10.640 5.063 4.350 1.00 95.12 139 GLN A N 1
ATOM 1128 C CA . GLN A 1 139 ? -11.673 4.108 4.754 1.00 95.12 139 GLN A CA 1
ATOM 1129 C C . GLN A 1 139 ? -11.479 3.612 6.192 1.00 95.12 139 GLN A C 1
ATOM 1131 O O . GLN A 1 139 ? -12.449 3.497 6.940 1.00 95.12 139 GLN A O 1
ATOM 1136 N N . GLU A 1 140 ? -10.241 3.345 6.606 1.00 94.50 140 GLU A N 1
ATOM 1137 C CA . GLU A 1 140 ? -9.930 2.973 7.988 1.00 94.50 140 GLU A CA 1
ATOM 1138 C C . GLU A 1 140 ? -10.242 4.109 8.965 1.00 94.50 140 GLU A C 1
ATOM 1140 O O . GLU A 1 140 ? -10.876 3.876 9.994 1.00 94.50 140 GLU A O 1
ATOM 1145 N N . GLN A 1 141 ? -9.872 5.349 8.634 1.00 95.38 141 GLN A N 1
ATOM 1146 C CA . GLN A 1 141 ? -10.195 6.517 9.457 1.00 95.38 141 GLN A CA 1
ATOM 1147 C C . GLN A 1 141 ? -11.705 6.727 9.600 1.00 95.38 141 GLN A C 1
ATOM 1149 O O . GLN A 1 141 ? -12.178 7.011 10.701 1.00 95.38 141 GLN A O 1
ATOM 1154 N N . GLU A 1 142 ? -12.473 6.549 8.524 1.00 95.56 142 GLU A N 1
ATOM 1155 C CA . GLU A 1 142 ? -13.935 6.627 8.564 1.00 95.56 142 GLU A CA 1
ATOM 1156 C C . GLU A 1 142 ? -14.539 5.528 9.445 1.00 95.56 142 GLU A C 1
ATOM 1158 O O . GLU A 1 142 ? -15.406 5.815 10.273 1.00 95.56 142 GLU A O 1
ATOM 1163 N N . ARG A 1 143 ? -14.051 4.285 9.339 1.00 95.81 143 ARG A N 1
ATOM 1164 C CA . ARG A 1 143 ? -14.502 3.173 10.193 1.00 95.81 143 ARG A CA 1
ATOM 1165 C C . ARG A 1 143 ? -14.202 3.421 11.665 1.00 95.81 143 ARG A C 1
ATOM 1167 O O . ARG A 1 143 ? -15.107 3.297 12.485 1.00 95.81 143 ARG A O 1
ATOM 1174 N N . LEU A 1 144 ? -12.981 3.842 11.988 1.00 95.00 144 LEU A N 1
ATOM 1175 C CA . LEU A 1 144 ? -12.588 4.173 13.359 1.00 95.00 144 LEU A CA 1
ATOM 1176 C C . LEU A 1 144 ? -13.404 5.347 13.916 1.00 95.00 144 LEU A C 1
ATOM 1178 O O . LEU A 1 144 ? -13.763 5.351 15.090 1.00 95.00 144 LEU A O 1
ATOM 1182 N N . ALA A 1 145 ? -13.724 6.346 13.089 1.00 94.50 145 ALA A N 1
ATOM 1183 C CA . ALA A 1 145 ? -14.573 7.460 13.502 1.00 94.50 145 ALA A CA 1
ATOM 1184 C C . ALA A 1 145 ? -16.024 7.022 13.764 1.00 94.50 145 ALA A C 1
ATOM 1186 O O . ALA A 1 145 ? -16.657 7.538 14.685 1.00 94.50 145 ALA A O 1
ATOM 1187 N N . LEU A 1 146 ? -16.560 6.082 12.980 1.00 95.00 146 LEU A N 1
ATOM 1188 C CA . LEU A 1 146 ? -17.891 5.516 13.212 1.00 95.00 146 LEU A CA 1
ATOM 1189 C C . LEU A 1 146 ? -17.928 4.642 14.467 1.00 95.00 146 LEU A C 1
ATOM 1191 O O . LEU A 1 146 ? -18.856 4.771 15.260 1.00 95.00 146 LEU A O 1
ATOM 1195 N N . GLU A 1 147 ? -16.916 3.803 14.677 1.00 93.94 147 GLU A N 1
ATOM 1196 C CA . GLU A 1 147 ? -16.808 2.951 15.864 1.00 93.94 147 GLU A CA 1
ATOM 1197 C C . GLU A 1 147 ? -16.753 3.790 17.144 1.00 93.94 147 GLU A C 1
ATOM 1199 O O . GLU A 1 147 ? -17.572 3.588 18.039 1.00 93.94 147 GLU A O 1
ATOM 1204 N N . LYS A 1 148 ? -15.916 4.835 17.170 1.00 95.50 148 LYS A N 1
ATOM 1205 C CA . LYS A 1 148 ? -15.858 5.780 18.297 1.00 95.50 148 LYS A CA 1
ATOM 1206 C C . LYS A 1 148 ? -17.199 6.454 18.578 1.00 95.50 148 LYS A C 1
ATOM 1208 O O . LYS A 1 148 ? -17.592 6.573 19.731 1.00 95.50 148 LYS A O 1
ATOM 1213 N N . LYS A 1 149 ? -17.938 6.863 17.541 1.00 96.25 149 LYS A N 1
ATOM 1214 C CA . LYS A 1 149 ? -19.277 7.453 17.722 1.00 96.25 149 LYS A CA 1
ATOM 1215 C C . LYS A 1 149 ? -20.261 6.459 18.338 1.00 96.25 149 LYS A C 1
ATOM 1217 O O . LYS A 1 149 ? -21.031 6.834 19.216 1.00 96.25 149 LYS A O 1
ATOM 1222 N N . ILE A 1 150 ? -20.225 5.200 17.903 1.00 95.94 150 ILE A N 1
ATOM 1223 C CA . ILE A 1 150 ? -21.085 4.143 18.450 1.00 95.94 150 ILE A CA 1
ATOM 1224 C C . ILE A 1 150 ? -20.727 3.863 19.914 1.00 95.94 150 ILE A C 1
ATOM 1226 O O . ILE A 1 150 ? -21.627 3.706 20.738 1.00 95.94 150 ILE A O 1
ATOM 1230 N N . GLU A 1 151 ? -19.440 3.811 20.252 1.00 95.44 151 GLU A N 1
ATOM 1231 C CA . GLU A 1 151 ? -18.976 3.641 21.633 1.00 95.44 151 GLU A CA 1
ATOM 1232 C C . GLU A 1 151 ? -19.402 4.810 22.525 1.00 95.44 151 GLU A C 1
ATOM 1234 O O . GLU A 1 151 ? -19.942 4.586 23.606 1.00 95.44 151 GLU A O 1
ATOM 1239 N N . GLU A 1 152 ? -19.250 6.051 22.058 1.00 95.00 152 GLU A N 1
ATOM 1240 C CA . GLU A 1 152 ? -19.695 7.241 22.789 1.00 95.00 152 GLU A CA 1
ATOM 1241 C C . GLU A 1 152 ? -21.213 7.245 23.025 1.00 95.00 152 GLU A C 1
ATOM 1243 O O . GLU A 1 152 ? -21.674 7.613 24.107 1.00 95.00 152 GLU A O 1
ATOM 1248 N N . GLU A 1 153 ? -22.014 6.837 22.037 1.00 94.62 153 GLU A N 1
ATOM 1249 C CA . GLU A 1 153 ? -23.467 6.722 22.196 1.00 94.62 153 GLU A CA 1
ATOM 1250 C C . GLU A 1 153 ? -23.865 5.607 23.167 1.00 94.62 153 GLU A C 1
ATOM 1252 O O . GLU A 1 153 ? -24.781 5.800 23.970 1.00 94.62 153 GLU A O 1
ATOM 1257 N N . LYS A 1 154 ? -23.181 4.458 23.125 1.00 96.06 154 LYS A N 1
ATOM 1258 C CA . LYS A 1 154 ? -23.404 3.359 24.075 1.00 96.06 154 LYS A CA 1
ATOM 1259 C C . LYS A 1 154 ? -23.040 3.774 25.496 1.00 96.06 154 LYS A C 1
ATOM 1261 O O . LYS A 1 154 ? -23.878 3.643 26.381 1.00 96.06 154 LYS A O 1
ATOM 1266 N N . ALA A 1 155 ? -21.871 4.379 25.693 1.00 95.50 155 ALA A N 1
ATOM 1267 C CA . ALA A 1 155 ? -21.425 4.858 26.998 1.00 95.50 155 ALA A CA 1
ATOM 1268 C C . ALA A 1 155 ? -22.391 5.899 27.590 1.00 95.50 155 ALA A C 1
ATOM 1270 O O . ALA A 1 155 ? -22.676 5.880 28.786 1.00 95.50 155 ALA A O 1
ATOM 1271 N N . LYS A 1 156 ? -22.956 6.787 26.757 1.00 96.19 156 LYS A N 1
ATOM 1272 C CA . LYS A 1 156 ? -23.995 7.734 27.197 1.00 96.19 156 LYS A CA 1
ATOM 1273 C C . LYS A 1 156 ? -25.270 7.024 27.652 1.00 96.19 156 LYS A C 1
ATOM 1275 O O . LYS A 1 156 ? -25.831 7.418 28.669 1.00 96.19 156 LYS A O 1
ATOM 1280 N N . LYS A 1 157 ? -25.727 6.000 26.924 1.00 96.25 157 LYS A N 1
ATOM 1281 C CA . LYS A 1 157 ? -26.913 5.213 27.305 1.00 96.25 157 LYS A CA 1
ATOM 1282 C C . LYS A 1 157 ? -26.686 4.464 28.613 1.00 96.25 157 LYS A C 1
ATOM 1284 O O . LYS A 1 157 ? -27.487 4.612 29.526 1.00 96.25 157 LYS A O 1
ATOM 1289 N N . GLU A 1 158 ? -25.562 3.765 28.733 1.00 95.44 158 GLU A N 1
ATOM 1290 C CA . GLU A 1 158 ? -25.185 3.037 29.950 1.00 95.44 158 GLU A CA 1
ATOM 1291 C C . GLU A 1 158 ? -25.077 3.972 31.161 1.00 95.44 158 GLU A C 1
ATOM 1293 O O . GLU A 1 158 ? -25.533 3.638 32.250 1.00 95.44 158 GLU A O 1
ATOM 1298 N N . HIS A 1 159 ? -24.534 5.180 30.981 1.00 95.38 159 HIS A N 1
ATOM 1299 C CA . HIS A 1 159 ? -24.465 6.170 32.055 1.00 95.38 159 HIS A CA 1
ATOM 1300 C C . HIS A 1 159 ? -25.851 6.667 32.491 1.00 95.38 159 HIS A C 1
ATOM 1302 O O . HIS A 1 159 ? -26.091 6.854 33.683 1.00 95.38 159 HIS A O 1
ATOM 1308 N N . LEU A 1 160 ? -26.774 6.878 31.547 1.00 95.94 160 LEU A N 1
ATOM 1309 C CA . LEU A 1 160 ? -28.156 7.249 31.868 1.00 95.94 160 LEU A CA 1
ATOM 1310 C C . LEU A 1 160 ? -28.883 6.117 32.601 1.00 95.94 160 LEU A C 1
ATOM 1312 O O . LEU A 1 160 ? -29.537 6.372 33.609 1.00 95.94 160 LEU A O 1
ATOM 1316 N N . GLU A 1 161 ? -28.721 4.876 32.144 1.00 93.94 161 GLU A N 1
ATOM 1317 C CA . GLU A 1 161 ? -29.256 3.691 32.822 1.00 93.94 161 GLU A CA 1
ATOM 1318 C C . GLU A 1 161 ? -28.670 3.545 34.229 1.00 93.94 161 GLU A C 1
ATOM 1320 O O . GLU A 1 161 ? -29.401 3.275 35.179 1.00 93.94 161 GLU A O 1
ATOM 1325 N N . TYR A 1 162 ? -27.369 3.795 34.397 1.00 91.69 162 TYR A N 1
ATOM 1326 C CA . TYR A 1 162 ? -26.725 3.780 35.705 1.00 91.69 162 TYR A CA 1
ATOM 1327 C C . TYR A 1 162 ? -27.309 4.836 36.648 1.00 91.69 162 TYR A C 1
ATOM 1329 O O . TYR A 1 162 ? -27.555 4.525 37.811 1.00 91.69 162 TYR A O 1
ATOM 1337 N N . ILE A 1 163 ? -27.559 6.061 36.169 1.00 94.81 163 ILE A N 1
ATOM 1338 C CA . ILE A 1 163 ? -28.217 7.103 36.972 1.00 94.81 163 ILE A CA 1
ATOM 1339 C C . ILE A 1 163 ? -29.619 6.652 37.372 1.00 94.81 163 ILE A C 1
ATOM 1341 O O . ILE A 1 163 ? -29.951 6.714 38.550 1.00 94.81 163 ILE A O 1
ATOM 1345 N N . GLN A 1 164 ? -30.409 6.147 36.425 1.00 92.94 164 GLN A N 1
ATOM 1346 C CA . GLN A 1 164 ? -31.767 5.692 36.705 1.00 92.94 164 GLN A CA 1
ATOM 1347 C C . GLN A 1 164 ? -31.777 4.559 37.737 1.00 92.94 164 GLN A C 1
ATOM 1349 O O . GLN A 1 164 ? -32.539 4.604 38.698 1.00 92.94 164 GLN A O 1
ATOM 1354 N N . LEU A 1 165 ? -30.898 3.566 37.585 1.00 89.62 165 LEU A N 1
ATOM 1355 C CA . LEU A 1 165 ? -30.763 2.485 38.557 1.00 89.62 165 LEU A CA 1
ATOM 1356 C C . LEU A 1 165 ? -30.312 3.029 39.911 1.00 89.62 165 LEU A C 1
ATOM 1358 O O . LEU A 1 165 ? -30.906 2.683 40.927 1.00 89.62 165 LEU A O 1
ATOM 1362 N N . LYS A 1 166 ? -29.318 3.921 39.940 1.00 92.50 166 LYS A N 1
ATOM 1363 C CA . LYS A 1 166 ? -28.849 4.567 41.170 1.00 92.50 166 LYS A CA 1
ATOM 1364 C C . LYS A 1 166 ? -29.964 5.336 41.881 1.00 92.50 166 LYS A C 1
ATOM 1366 O O . LYS A 1 166 ? -29.994 5.314 43.103 1.00 92.50 166 LYS A O 1
ATOM 1371 N N . GLU A 1 167 ? -30.857 5.990 41.147 1.00 88.06 167 GLU A N 1
ATOM 1372 C CA . GLU A 1 167 ? -32.033 6.659 41.709 1.00 88.06 167 GLU A CA 1
ATOM 1373 C C . GLU A 1 167 ? -33.042 5.640 42.253 1.00 88.06 167 GLU A C 1
ATOM 1375 O O . GLU A 1 167 ? -33.487 5.786 43.383 1.00 88.06 167 GLU A O 1
ATOM 1380 N N . THR A 1 168 ? -33.339 4.561 41.517 1.00 86.69 168 THR A N 1
ATOM 1381 C CA . THR A 1 168 ? -34.275 3.514 41.985 1.00 86.69 168 THR A CA 1
ATOM 1382 C C . THR A 1 168 ? -33.753 2.689 43.164 1.00 86.69 168 THR A C 1
ATOM 1384 O O . THR A 1 168 ? -34.537 2.228 43.985 1.00 86.69 168 THR A O 1
ATOM 1387 N N . PHE A 1 169 ? -32.436 2.484 43.248 1.00 77.56 169 PHE A N 1
ATOM 1388 C CA . PHE A 1 169 ? -31.760 1.818 44.363 1.00 77.56 169 PHE A CA 1
ATOM 1389 C C . PHE A 1 169 ? -31.320 2.802 45.448 1.00 77.56 169 PHE A C 1
ATOM 1391 O O . PHE A 1 169 ? -30.745 2.376 46.451 1.00 77.56 169 PHE A O 1
ATOM 1398 N N . GLY A 1 170 ? -31.549 4.104 45.251 1.00 75.38 170 GLY A N 1
ATOM 1399 C CA . GLY A 1 170 ? -31.447 5.099 46.301 1.00 75.38 170 GLY A CA 1
ATOM 1400 C C . GLY A 1 170 ? -32.510 4.762 47.327 1.00 75.38 170 GLY A C 1
ATOM 1401 O O . GLY A 1 170 ? -33.671 5.103 47.145 1.00 75.38 170 GLY A O 1
ATOM 1402 N N . ILE A 1 171 ? -32.104 4.006 48.345 1.00 65.75 171 ILE A N 1
ATOM 1403 C CA . ILE A 1 171 ? -32.930 3.608 49.477 1.00 65.75 171 ILE A CA 1
ATOM 1404 C C . ILE A 1 171 ? -33.592 4.887 49.989 1.00 65.75 171 ILE A C 1
ATOM 1406 O O . ILE A 1 171 ? -32.895 5.787 50.460 1.00 65.75 171 ILE A O 1
ATOM 1410 N N . GLU A 1 172 ? -34.915 4.992 49.842 1.00 63.84 172 GLU A N 1
ATOM 1411 C CA . GLU A 1 172 ? -35.693 5.915 50.656 1.00 63.84 172 GLU A CA 1
ATOM 1412 C C . GLU A 1 172 ? -35.334 5.532 52.089 1.00 63.84 172 GLU A C 1
ATOM 1414 O O . GLU A 1 172 ? -35.627 4.416 52.520 1.00 63.84 172 GLU A O 1
ATOM 1419 N N . GLU A 1 173 ? -34.577 6.387 52.781 1.00 61.47 173 GLU A N 1
ATOM 1420 C CA . GLU A 1 173 ? -34.387 6.285 54.222 1.00 61.47 173 GLU A CA 1
ATOM 1421 C C . GLU A 1 173 ? -35.782 6.442 54.849 1.00 61.47 173 GLU A C 1
ATOM 1423 O O . GLU A 1 173 ? -36.157 7.515 55.316 1.00 61.47 173 GLU A O 1
ATOM 1428 N N . GLU A 1 174 ? -36.586 5.373 54.825 1.00 60.84 174 GLU A N 1
ATOM 1429 C CA . GLU A 1 174 ? -37.611 5.122 55.824 1.00 60.84 174 GLU A CA 1
ATOM 1430 C C . GLU A 1 174 ? -36.840 5.049 57.135 1.00 60.84 174 GLU A C 1
ATOM 1432 O O . GLU A 1 174 ? -36.336 4.005 57.556 1.00 60.84 174 GLU A O 1
ATOM 1437 N N . GLY A 1 175 ? -36.652 6.226 57.731 1.00 59.91 175 GLY A N 1
ATOM 1438 C CA . GLY A 1 175 ? -36.246 6.359 59.107 1.00 59.91 175 GLY A CA 1
ATOM 1439 C C . GLY A 1 175 ? -37.239 5.553 59.921 1.00 59.91 175 GLY A C 1
ATOM 1440 O O . GLY A 1 175 ? -38.381 5.967 60.106 1.00 59.91 175 GLY A O 1
ATOM 1441 N N . TYR A 1 176 ? -36.807 4.381 60.376 1.00 55.53 176 TYR A N 1
ATOM 1442 C CA . TYR A 1 176 ? -37.467 3.695 61.465 1.00 55.53 176 TYR A CA 1
ATOM 1443 C C . TYR A 1 176 ? -37.250 4.585 62.689 1.00 55.53 176 TYR A C 1
ATOM 1445 O O . TYR A 1 176 ? -36.225 4.505 63.367 1.00 55.53 176 TYR A O 1
ATOM 1453 N N . GLU A 1 177 ? -38.162 5.534 62.897 1.00 59.25 177 GLU A N 1
ATOM 1454 C CA . GLU A 1 177 ? -38.269 6.273 64.144 1.00 59.25 177 GLU A CA 1
ATOM 1455 C C . GLU A 1 177 ? -38.675 5.238 65.193 1.00 59.25 177 GLU A C 1
ATOM 1457 O O . GLU A 1 177 ? -39.844 4.896 65.349 1.00 59.25 177 GLU A O 1
ATOM 1462 N N . GLU A 1 178 ? -37.677 4.653 65.854 1.00 55.16 178 GLU A N 1
ATOM 1463 C CA . GLU A 1 178 ? -37.871 3.802 67.018 1.00 55.16 178 GLU A CA 1
ATOM 1464 C C . GLU A 1 178 ? -38.426 4.693 68.133 1.00 55.16 178 GLU A C 1
ATOM 1466 O O . GLU A 1 178 ? -37.704 5.271 68.948 1.00 55.16 178 GLU A O 1
ATOM 1471 N N . THR A 1 179 ? -39.743 4.893 68.130 1.00 55.69 179 THR A N 1
ATOM 1472 C CA . THR A 1 179 ? -40.429 5.476 69.270 1.00 55.69 179 THR A CA 1
ATOM 1473 C C . THR A 1 179 ? -40.259 4.499 70.427 1.00 55.69 179 THR A C 1
ATOM 1475 O O . THR A 1 179 ? -40.807 3.399 70.396 1.00 55.69 179 THR A O 1
ATOM 1478 N N . LEU A 1 180 ? -39.514 4.914 71.458 1.00 57.94 180 LEU A N 1
ATOM 1479 C CA . LEU A 1 180 ? -39.248 4.201 72.725 1.00 57.94 180 LEU A CA 1
ATOM 1480 C C . LEU A 1 180 ? -40.494 3.561 73.388 1.00 57.94 180 LEU A C 1
ATOM 1482 O O . LEU A 1 180 ? -40.375 2.749 74.304 1.00 57.94 180 LEU A O 1
ATOM 1486 N N . GLU A 1 181 ? -41.700 3.926 72.952 1.00 59.22 181 GLU A N 1
ATOM 1487 C CA . GLU A 1 181 ? -42.967 3.343 73.389 1.00 59.22 181 GLU A CA 1
ATOM 1488 C C . GLU A 1 181 ? -43.170 1.895 72.891 1.00 59.22 181 GLU A C 1
ATOM 1490 O O . GLU A 1 181 ? -43.693 1.068 73.645 1.00 59.22 181 GLU A O 1
ATOM 1495 N N . ASP A 1 182 ? -42.688 1.538 71.695 1.00 59.28 182 ASP A N 1
ATOM 1496 C CA . ASP A 1 182 ? -42.887 0.199 71.109 1.00 59.28 182 ASP A CA 1
ATOM 1497 C C . ASP A 1 182 ? -41.969 -0.875 71.722 1.00 59.28 182 ASP A C 1
ATOM 1499 O O . ASP A 1 182 ? -42.368 -2.039 71.883 1.00 59.28 182 ASP A O 1
ATOM 1503 N N . GLU A 1 183 ? -40.770 -0.490 72.170 1.00 60.28 183 GLU A N 1
ATOM 1504 C CA . GLU A 1 183 ? -39.887 -1.354 72.967 1.00 60.28 183 GLU A CA 1
ATOM 1505 C C . GLU A 1 183 ? -40.542 -1.731 74.307 1.00 60.28 183 GLU A C 1
ATOM 1507 O O . GLU A 1 183 ? -40.483 -2.879 74.759 1.00 60.28 183 GLU A O 1
ATOM 1512 N N . GLY A 1 184 ? -41.245 -0.783 74.935 1.00 63.53 184 GLY A N 1
ATOM 1513 C CA . GLY A 1 184 ? -41.976 -1.024 76.179 1.00 63.53 184 GLY A CA 1
ATOM 1514 C C . GLY A 1 184 ? -43.109 -2.039 76.006 1.00 63.53 184 GLY A C 1
ATOM 1515 O O . GLY A 1 184 ? -43.279 -2.941 76.834 1.00 63.53 184 GLY A O 1
ATOM 1516 N N . VAL A 1 185 ? -43.867 -1.940 74.911 1.00 68.31 185 VAL A N 1
ATOM 1517 C CA . VAL A 1 185 ? -45.000 -2.838 74.625 1.00 68.31 185 VAL A CA 1
ATOM 1518 C C . VAL A 1 185 ? -44.524 -4.253 74.283 1.00 68.31 185 VAL A C 1
ATOM 1520 O O . VAL A 1 185 ? -45.099 -5.237 74.766 1.00 68.31 185 VAL A O 1
ATOM 1523 N N . THR A 1 186 ? -43.452 -4.385 73.501 1.00 72.44 186 THR A N 1
ATOM 1524 C CA . THR A 1 186 ? -42.870 -5.694 73.155 1.00 72.44 186 THR A CA 1
ATOM 1525 C C . THR A 1 186 ? -42.286 -6.408 74.377 1.00 72.44 186 THR A C 1
ATOM 1527 O O . THR A 1 186 ? -42.541 -7.604 74.566 1.00 72.44 186 THR A O 1
ATOM 1530 N N . LEU A 1 187 ? -41.609 -5.686 75.276 1.00 78.12 187 LEU A N 1
ATOM 1531 C CA . LEU A 1 187 ? -41.090 -6.244 76.531 1.00 78.12 187 LEU A CA 1
ATOM 1532 C C . LEU A 1 187 ? -42.200 -6.673 77.502 1.00 78.12 187 LEU A C 1
ATOM 1534 O O . LEU A 1 187 ? -42.115 -7.747 78.107 1.00 78.12 187 LEU A O 1
ATOM 1538 N N . LEU A 1 188 ? -43.273 -5.888 77.634 1.00 82.00 188 LEU A N 1
ATOM 1539 C CA . LEU A 1 188 ? -44.419 -6.251 78.478 1.00 82.00 188 LEU A CA 1
ATOM 1540 C C . LEU A 1 188 ? -45.160 -7.487 77.951 1.00 82.00 188 LEU A C 1
ATOM 1542 O O . LEU A 1 188 ? -45.558 -8.356 78.735 1.00 82.00 188 LEU A O 1
ATOM 1546 N N . ASN A 1 189 ? -45.303 -7.614 76.631 1.00 81.81 189 ASN A N 1
ATOM 1547 C CA . ASN A 1 189 ? -45.879 -8.806 76.010 1.00 81.81 189 ASN A CA 1
ATOM 1548 C C . ASN A 1 189 ? -45.014 -10.054 76.244 1.00 81.81 189 ASN A C 1
ATOM 1550 O O . ASN A 1 189 ? -45.542 -11.126 76.557 1.00 81.81 189 ASN A O 1
ATOM 1554 N N . LEU A 1 190 ? -43.689 -9.920 76.183 1.00 83.50 190 LEU A N 1
ATOM 1555 C CA . LEU A 1 190 ? -42.762 -11.012 76.478 1.00 83.50 190 LEU A CA 1
ATOM 1556 C C . LEU A 1 190 ? -42.802 -11.424 77.961 1.00 83.50 190 LEU A C 1
ATOM 1558 O O . LEU A 1 190 ? -42.857 -12.611 78.282 1.00 83.50 190 LEU A O 1
ATOM 1562 N N . LEU A 1 191 ? -42.879 -10.466 78.886 1.00 87.00 191 LEU A N 1
ATOM 1563 C CA . LEU A 1 191 ? -43.046 -10.763 80.313 1.00 87.00 191 LEU A CA 1
ATOM 1564 C C . LEU A 1 191 ? -44.372 -11.472 80.614 1.00 87.00 191 LEU A C 1
ATOM 1566 O O . LEU A 1 191 ? -44.407 -12.416 81.406 1.00 87.00 191 LEU A O 1
ATOM 1570 N N . ASN A 1 192 ? -45.463 -11.058 79.970 1.00 85.38 192 ASN A N 1
ATOM 1571 C CA . ASN A 1 192 ? -46.771 -11.683 80.158 1.00 85.38 192 ASN A CA 1
ATOM 1572 C C . ASN A 1 192 ? -46.822 -13.115 79.617 1.00 85.38 192 ASN A C 1
ATOM 1574 O O . ASN A 1 192 ? -47.427 -13.981 80.252 1.00 85.38 192 ASN A O 1
ATOM 1578 N N . THR A 1 193 ? -46.175 -13.396 78.485 1.00 85.94 193 THR A N 1
ATOM 1579 C CA . THR A 1 193 ? -46.105 -14.764 77.950 1.00 85.94 193 THR A CA 1
ATOM 1580 C C . THR A 1 193 ? -45.284 -15.676 78.858 1.00 85.94 193 THR A C 1
ATOM 1582 O O . THR A 1 193 ? -45.760 -16.753 79.211 1.00 85.94 193 THR A O 1
ATOM 1585 N N . LEU A 1 19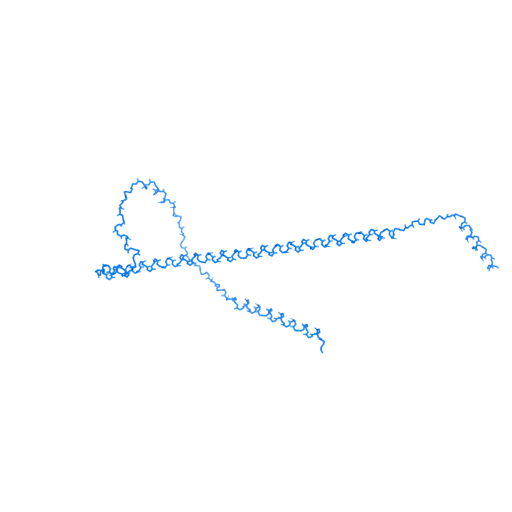4 ? -44.127 -15.221 79.348 1.00 86.25 194 LEU A N 1
ATOM 1586 C CA . LEU A 1 194 ? -43.318 -15.971 80.318 1.00 86.25 194 LEU A CA 1
ATOM 1587 C C . LEU A 1 194 ? -44.059 -16.224 81.637 1.00 86.25 194 LEU A C 1
ATOM 1589 O O . LEU A 1 194 ? -43.951 -17.307 82.211 1.00 86.25 194 LEU A O 1
ATOM 1593 N N . ARG A 1 195 ? -44.859 -15.260 82.104 1.00 84.31 195 ARG A N 1
ATOM 1594 C CA . ARG A 1 195 ? -45.698 -15.418 83.301 1.00 84.31 195 ARG A CA 1
ATOM 1595 C C . ARG A 1 195 ? -46.804 -16.456 83.117 1.00 84.31 195 ARG A C 1
ATOM 1597 O O . ARG A 1 195 ? -47.183 -17.095 84.087 1.00 84.31 195 ARG A O 1
ATOM 1604 N N . LYS A 1 196 ? -47.321 -16.607 81.897 1.00 81.19 196 LYS A N 1
ATOM 1605 C CA . LYS A 1 196 ? -48.406 -17.539 81.552 1.00 81.19 196 LYS A CA 1
ATOM 1606 C C . LYS A 1 196 ? -47.921 -18.981 81.345 1.00 81.19 196 LYS A C 1
ATOM 1608 O O . LYS A 1 196 ? -48.737 -19.894 81.326 1.00 81.19 196 LYS A O 1
ATOM 1613 N N . ILE A 1 197 ? -46.613 -19.170 81.157 1.00 76.81 197 ILE A N 1
ATOM 1614 C CA . ILE A 1 197 ? -45.957 -20.475 80.967 1.00 76.81 197 ILE A CA 1
ATOM 1615 C C . ILE A 1 197 ? -45.608 -21.146 82.314 1.00 76.81 197 ILE A C 1
ATOM 1617 O O . ILE A 1 197 ? -45.338 -22.346 82.343 1.00 76.81 197 ILE A O 1
ATOM 1621 N N . LYS A 1 198 ? -45.627 -20.398 83.423 1.00 54.38 198 LYS A N 1
ATOM 1622 C CA . LYS A 1 198 ? -45.350 -20.885 84.781 1.00 54.38 198 LYS A CA 1
ATOM 1623 C C . LYS A 1 198 ? -46.640 -21.178 85.541 1.00 54.38 198 LYS A C 1
ATOM 1625 O O . LYS A 1 198 ? -46.621 -22.146 86.330 1.00 54.38 198 LYS A O 1
#

Organism: Acyrthosiphon pisum (NCBI:txid7029)

pLDDT: mean 76.95, std 17.42, range [45.22, 96.56]